Protein AF-A0A2G6L0Z9-F1 (afdb_monomer_lite)

Structure (mmCIF, N/CA/C/O backbone):
data_AF-A0A2G6L0Z9-F1
#
_entry.id   AF-A0A2G6L0Z9-F1
#
loop_
_atom_site.group_PDB
_atom_site.id
_atom_site.type_symbol
_atom_site.label_atom_id
_atom_site.label_alt_id
_atom_site.label_comp_id
_atom_site.label_asym_id
_atom_site.label_entity_id
_atom_site.label_seq_id
_atom_site.pdbx_PDB_ins_code
_atom_site.Cartn_x
_atom_site.Cartn_y
_atom_site.Cartn_z
_atom_site.occupancy
_atom_site.B_iso_or_equiv
_atom_site.auth_seq_id
_atom_site.auth_comp_id
_atom_site.auth_asym_id
_atom_site.auth_atom_id
_atom_site.pdbx_PDB_model_num
ATOM 1 N N . MET A 1 1 ? 4.594 -4.901 44.513 1.00 61.66 1 MET A N 1
ATOM 2 C CA . MET A 1 1 ? 4.469 -6.151 43.730 1.00 61.66 1 MET A CA 1
ATOM 3 C C . MET A 1 1 ? 3.061 -6.771 43.703 1.00 61.66 1 MET A C 1
ATOM 5 O O . MET A 1 1 ? 2.478 -6.771 42.630 1.00 61.66 1 MET A O 1
ATOM 9 N N . LEU A 1 2 ? 2.466 -7.296 44.792 1.00 72.62 2 LEU A N 1
ATOM 10 C CA . LEU A 1 2 ? 1.127 -7.948 44.723 1.00 72.62 2 LEU A CA 1
ATOM 11 C C . LEU A 1 2 ? -0.042 -6.971 44.458 1.00 72.62 2 LEU A C 1
ATOM 13 O O . LEU A 1 2 ? -0.885 -7.239 43.605 1.00 72.62 2 LEU A O 1
ATOM 17 N N . GLN A 1 3 ? -0.045 -5.807 45.115 1.00 79.00 3 GLN A N 1
ATOM 18 C CA . GLN A 1 3 ? -1.034 -4.738 44.889 1.00 79.00 3 GLN A CA 1
ATOM 19 C C . GLN A 1 3 ? -0.995 -4.191 43.450 1.00 79.00 3 GLN A C 1
ATOM 21 O O . GLN A 1 3 ? -2.033 -3.880 42.866 1.00 79.00 3 GLN A O 1
ATOM 26 N N . GLU A 1 4 ? 0.202 -4.093 42.866 1.00 85.44 4 GLU A N 1
ATOM 27 C CA . GLU A 1 4 ? 0.390 -3.650 41.480 1.00 85.44 4 GLU A CA 1
ATOM 28 C C . GLU A 1 4 ? -0.194 -4.661 40.498 1.00 85.44 4 GLU A C 1
ATOM 30 O O . GLU A 1 4 ? -0.950 -4.265 39.621 1.00 85.44 4 GLU A O 1
ATOM 35 N N . LYS A 1 5 ? 0.072 -5.963 40.685 1.00 86.06 5 LYS A N 1
ATOM 36 C CA . LYS A 1 5 ? -0.502 -7.024 39.840 1.00 86.06 5 LYS A CA 1
ATOM 37 C C . LYS A 1 5 ? -2.031 -7.049 39.899 1.00 86.06 5 LYS A C 1
ATOM 39 O O . LYS A 1 5 ? -2.675 -7.175 38.864 1.00 86.06 5 LYS A O 1
ATOM 44 N N . TYR A 1 6 ? -2.619 -6.888 41.085 1.00 86.94 6 TYR A N 1
ATOM 45 C CA . TYR A 1 6 ? -4.077 -6.816 41.247 1.00 86.94 6 TYR A CA 1
ATOM 46 C C . TYR A 1 6 ? -4.685 -5.584 40.561 1.00 86.94 6 TYR A C 1
ATOM 48 O O . TYR A 1 6 ? -5.727 -5.668 39.908 1.00 86.94 6 TYR A O 1
ATOM 56 N N . THR A 1 7 ? -4.026 -4.432 40.695 1.00 88.44 7 THR A N 1
ATOM 57 C CA . THR A 1 7 ? -4.470 -3.189 40.053 1.00 88.44 7 THR A CA 1
ATOM 58 C C . THR A 1 7 ? -4.338 -3.280 38.533 1.00 88.44 7 THR A C 1
ATOM 60 O O . THR A 1 7 ? -5.278 -2.909 37.835 1.00 88.44 7 THR A O 1
ATOM 63 N N . ALA A 1 8 ? -3.233 -3.841 38.032 1.00 90.00 8 ALA A N 1
ATOM 64 C CA . ALA A 1 8 ? -3.019 -4.113 36.613 1.00 90.00 8 ALA A CA 1
ATOM 65 C C . ALA A 1 8 ? -4.118 -5.022 36.051 1.00 90.00 8 ALA A C 1
ATOM 67 O O . ALA A 1 8 ? -4.810 -4.614 35.129 1.00 90.00 8 ALA A O 1
ATOM 68 N N . PHE A 1 9 ? -4.392 -6.163 36.695 1.00 90.38 9 PHE A N 1
ATOM 69 C CA . PHE A 1 9 ? -5.468 -7.071 36.285 1.00 90.38 9 PHE A CA 1
ATOM 70 C C . PHE A 1 9 ? -6.826 -6.365 36.163 1.00 90.38 9 PHE A C 1
ATOM 72 O O . PHE A 1 9 ? -7.544 -6.535 35.181 1.00 90.38 9 PHE A O 1
ATOM 79 N N . LYS A 1 10 ? -7.196 -5.541 37.150 1.00 92.00 10 LYS A N 1
ATOM 80 C CA . LYS A 1 10 ? -8.463 -4.800 37.097 1.00 92.00 10 LYS A CA 1
ATOM 81 C C . LYS A 1 10 ? -8.503 -3.788 35.956 1.00 92.00 10 LYS A C 1
ATOM 83 O O . LYS A 1 10 ? -9.560 -3.613 35.355 1.00 92.00 10 LYS A O 1
ATOM 88 N N . ASN A 1 11 ? -7.389 -3.111 35.696 1.00 93.25 11 ASN A N 1
ATOM 89 C CA . ASN A 1 11 ? -7.283 -2.169 34.589 1.00 93.25 11 ASN A CA 1
ATOM 90 C C . ASN A 1 11 ? -7.361 -2.896 33.243 1.00 93.25 11 ASN A C 1
ATOM 92 O O . ASN A 1 11 ? -8.055 -2.407 32.361 1.00 93.25 11 ASN A O 1
ATOM 96 N N . ASP A 1 12 ? -6.751 -4.077 33.118 1.00 93.75 12 ASP A N 1
ATOM 97 C CA . ASP A 1 12 ? -6.827 -4.913 31.916 1.00 93.75 12 ASP A CA 1
ATOM 98 C C . ASP A 1 12 ? -8.269 -5.363 31.643 1.00 93.75 12 ASP A C 1
ATOM 100 O O . ASP A 1 12 ? -8.743 -5.266 30.515 1.00 93.75 12 ASP A O 1
ATOM 104 N N . VAL A 1 13 ? -9.009 -5.775 32.682 1.00 93.44 13 VAL A N 1
ATOM 105 C CA . VAL A 1 13 ? -10.437 -6.123 32.563 1.00 93.44 13 VAL A CA 1
ATOM 106 C C . VAL A 1 13 ? -11.269 -4.921 32.106 1.00 93.44 13 VAL A C 1
ATOM 108 O O . VAL A 1 13 ? -12.100 -5.066 31.213 1.00 93.44 13 VAL A O 1
ATOM 111 N N . LEU A 1 14 ? -11.051 -3.734 32.685 1.00 92.81 14 LEU A N 1
ATOM 112 C CA . LEU A 1 14 ? -11.761 -2.516 32.272 1.00 92.81 14 LEU A CA 1
ATOM 113 C C . LEU A 1 14 ? -11.404 -2.101 30.842 1.00 92.81 14 LEU A C 1
ATOM 115 O O . LEU A 1 14 ? -12.289 -1.730 30.076 1.00 92.81 14 LEU A O 1
ATOM 119 N N . ALA A 1 15 ? -10.125 -2.180 30.476 1.00 92.25 15 ALA A N 1
ATOM 120 C CA . ALA A 1 15 ? -9.654 -1.867 29.135 1.00 92.25 15 ALA A CA 1
ATOM 121 C C . ALA A 1 15 ? -10.282 -2.813 28.105 1.00 92.25 15 ALA A C 1
ATOM 123 O O . ALA A 1 15 ? -10.846 -2.338 27.123 1.00 92.25 15 ALA A O 1
ATOM 124 N N . GLN A 1 16 ? -10.279 -4.123 28.371 1.00 93.94 16 GLN A N 1
ATOM 125 C CA . GLN A 1 16 ? -10.912 -5.120 27.509 1.00 93.94 16 GLN A CA 1
ATOM 126 C C . GLN A 1 16 ? -12.423 -4.891 27.388 1.00 93.94 16 GLN A C 1
ATOM 128 O O . GLN A 1 16 ? -12.967 -4.936 26.287 1.00 93.94 16 GLN A O 1
ATOM 133 N N . ALA A 1 17 ? -13.101 -4.583 28.497 1.00 93.81 17 ALA A N 1
ATOM 134 C CA . ALA A 1 17 ? -14.526 -4.273 28.496 1.00 93.81 17 ALA A CA 1
ATOM 135 C C . ALA A 1 17 ? -14.843 -3.073 27.589 1.00 93.81 17 ALA A C 1
ATOM 137 O O . ALA A 1 17 ? -15.751 -3.152 26.767 1.00 93.81 17 ALA A O 1
ATOM 138 N N . VAL A 1 18 ? -14.062 -1.991 27.672 1.00 90.81 18 VAL A N 1
ATOM 139 C CA . VAL A 1 18 ? -14.201 -0.828 26.780 1.00 90.81 18 VAL A CA 1
ATOM 140 C C . VAL A 1 18 ? -13.877 -1.196 25.329 1.00 90.81 18 VAL A C 1
ATOM 142 O O . VAL A 1 18 ? -14.616 -0.800 24.427 1.00 90.81 18 VAL A O 1
ATOM 145 N N . THR A 1 19 ? -12.818 -1.977 25.092 1.00 93.25 19 THR A N 1
ATOM 146 C CA . THR A 1 19 ? -12.443 -2.447 23.750 1.00 93.25 19 THR A CA 1
ATOM 147 C C . THR A 1 19 ? -13.563 -3.233 23.082 1.00 93.25 19 THR A C 1
ATOM 149 O O . THR A 1 19 ? -13.812 -3.034 21.894 1.00 93.25 19 THR A O 1
ATOM 152 N N . 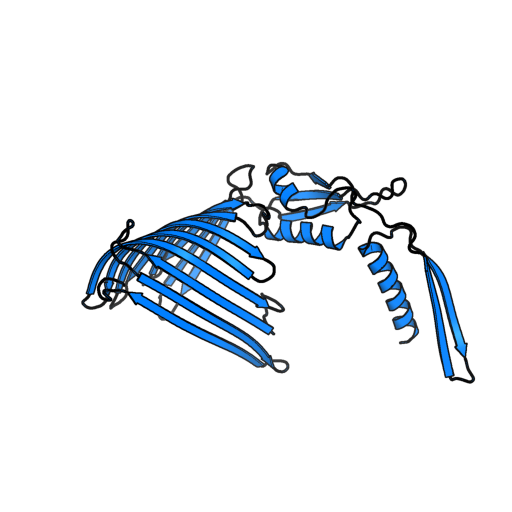ASP A 1 20 ? -14.274 -4.058 23.848 1.00 94.31 20 ASP A N 1
ATOM 153 C CA . ASP A 1 20 ? -15.376 -4.886 23.363 1.00 94.31 20 ASP A CA 1
ATOM 154 C C . ASP A 1 20 ? -16.749 -4.191 23.432 1.00 94.31 20 ASP A C 1
ATOM 156 O O . ASP A 1 20 ? -17.748 -4.784 23.034 1.00 94.31 20 ASP A O 1
ATOM 160 N N . GLY A 1 21 ? -16.839 -2.943 23.905 1.00 94.56 21 GLY A N 1
ATOM 161 C CA . GLY A 1 21 ? -18.089 -2.170 23.917 1.00 94.56 21 GLY A CA 1
ATOM 162 C C . GLY A 1 21 ? -19.006 -2.405 25.123 1.00 94.56 21 GLY A C 1
ATOM 163 O O . GLY A 1 21 ? -20.215 -2.202 25.030 1.00 94.56 21 GLY A O 1
ATOM 164 N N . TYR A 1 22 ? -18.464 -2.830 26.261 1.00 95.25 22 TYR A N 1
ATOM 165 C CA . TYR A 1 22 ? -19.163 -2.962 27.544 1.00 95.25 22 TYR A CA 1
ATOM 166 C C . TYR A 1 22 ? -19.012 -1.690 28.396 1.00 95.25 22 TYR A C 1
ATOM 168 O O . TYR A 1 22 ? -18.386 -1.695 29.455 1.00 95.25 22 TYR A O 1
ATOM 176 N N . PHE A 1 23 ? -19.581 -0.571 27.937 1.00 93.81 23 PHE A N 1
ATOM 177 C CA . PHE A 1 23 ? -19.402 0.739 28.589 1.00 93.81 23 PHE A CA 1
ATOM 178 C C . PHE A 1 23 ? -20.101 0.878 29.949 1.00 93.81 23 PHE A C 1
ATOM 180 O O . PHE A 1 23 ? -19.713 1.723 30.751 1.00 93.81 23 PHE A O 1
ATOM 187 N N . ASP A 1 24 ? -21.103 0.040 30.228 1.00 93.94 24 ASP A N 1
ATOM 188 C CA . ASP A 1 24 ? -21.834 0.050 31.504 1.00 93.94 24 ASP A CA 1
ATOM 189 C C . ASP A 1 24 ? -21.220 -0.896 32.555 1.00 93.94 24 ASP A C 1
ATOM 191 O O . ASP A 1 24 ? -21.752 -1.029 33.663 1.00 93.94 24 ASP A O 1
ATOM 195 N N . GLY A 1 25 ? -20.142 -1.603 32.200 1.00 92.69 25 GLY A N 1
ATOM 196 C CA . GLY A 1 25 ? -19.592 -2.673 33.018 1.00 92.69 25 GLY A CA 1
ATOM 197 C C . GLY A 1 25 ? -18.945 -2.170 34.311 1.00 92.69 25 GLY A C 1
ATOM 198 O O . GLY A 1 25 ? -18.254 -1.148 34.345 1.00 92.69 25 GLY A O 1
ATOM 199 N N . LYS A 1 26 ? -19.133 -2.907 35.409 1.00 95.44 26 LYS A N 1
ATOM 200 C CA . LYS A 1 26 ? -18.652 -2.523 36.742 1.00 95.44 26 LYS A CA 1
ATOM 201 C C . LYS A 1 26 ? -18.236 -3.721 37.586 1.00 95.44 26 LYS A C 1
ATOM 203 O O . LYS A 1 26 ? -18.825 -4.796 37.535 1.00 95.44 26 LYS A O 1
ATOM 208 N N . PHE A 1 27 ? -17.255 -3.509 38.461 1.00 95.12 27 PHE A N 1
ATOM 209 C CA . PHE A 1 27 ? -16.913 -4.502 39.477 1.00 95.12 27 PHE A CA 1
ATOM 210 C C . PHE A 1 27 ? -17.978 -4.542 40.576 1.00 95.12 27 PHE A C 1
ATOM 212 O O . PHE A 1 27 ? -18.106 -3.588 41.346 1.00 95.12 27 PHE A O 1
ATOM 219 N N . THR A 1 28 ? -18.687 -5.662 40.685 1.00 95.81 28 THR A N 1
ATOM 220 C CA . THR A 1 28 ? -19.665 -5.932 41.750 1.00 95.81 28 THR A CA 1
ATOM 221 C C . THR A 1 28 ? -19.014 -6.558 42.982 1.00 95.81 28 THR A C 1
ATOM 223 O O . THR A 1 28 ? -19.507 -6.376 44.093 1.00 95.81 28 THR A O 1
ATOM 226 N N . ARG A 1 29 ? -17.856 -7.216 42.821 1.00 93.38 29 ARG A N 1
ATOM 227 C CA . ARG A 1 29 ? -17.048 -7.755 43.926 1.00 93.38 29 ARG A CA 1
ATOM 228 C C . ARG A 1 29 ? -15.568 -7.422 43.744 1.00 93.38 29 ARG A C 1
ATOM 230 O O . ARG A 1 29 ? -15.035 -7.566 42.647 1.00 93.38 29 ARG A O 1
ATOM 237 N N . LYS A 1 30 ? -14.915 -6.968 44.821 1.00 92.56 30 LYS A N 1
ATOM 238 C CA . LYS A 1 30 ? -13.480 -6.624 44.891 1.00 92.56 30 LYS A CA 1
ATOM 239 C C . LYS A 1 30 ? -12.933 -6.998 46.271 1.00 92.56 30 LYS A C 1
ATOM 241 O O . LYS A 1 30 ? -12.870 -6.139 47.147 1.00 92.56 30 LYS A O 1
ATOM 246 N N . GLN A 1 31 ? -12.611 -8.267 46.491 1.00 90.38 31 GLN A N 1
ATOM 247 C CA . GLN A 1 31 ? -12.167 -8.766 47.796 1.00 90.38 31 GLN A CA 1
ATOM 248 C C . GLN A 1 31 ? -10.829 -9.496 47.689 1.00 90.38 31 GLN A C 1
ATOM 250 O O . GLN A 1 31 ? -10.572 -10.190 46.709 1.00 90.38 31 GLN A O 1
ATOM 255 N N . ILE A 1 32 ? -9.996 -9.333 48.715 1.00 89.19 32 ILE A N 1
ATOM 256 C CA . ILE A 1 32 ? -8.769 -10.102 48.925 1.00 89.19 32 ILE A CA 1
ATOM 257 C C . ILE A 1 32 ? -8.931 -10.775 50.284 1.00 89.19 32 ILE A C 1
ATOM 259 O O . ILE A 1 32 ? -9.120 -10.089 51.288 1.00 89.19 32 ILE A O 1
ATOM 263 N N . VAL A 1 33 ? -8.914 -12.101 50.299 1.00 89.75 33 VAL A N 1
ATOM 264 C CA . VAL A 1 33 ? -9.012 -12.920 51.507 1.00 89.75 33 VAL A CA 1
ATOM 265 C C . VAL A 1 33 ? -7.615 -13.426 51.823 1.00 89.75 33 VAL A C 1
ATOM 267 O O . VAL A 1 33 ? -6.966 -14.001 50.959 1.00 89.75 33 VAL A O 1
ATOM 270 N N . LEU A 1 34 ? -7.128 -13.163 53.032 1.00 89.94 34 LEU A N 1
ATOM 271 C CA . LEU A 1 34 ? -5.798 -13.581 53.470 1.00 89.94 34 LEU A CA 1
ATOM 272 C C . LEU A 1 34 ? -5.930 -14.806 54.374 1.00 89.94 34 LEU A C 1
ATOM 274 O O . LEU A 1 34 ? -6.696 -14.767 55.337 1.00 89.94 34 LEU A O 1
ATOM 278 N N . SER A 1 35 ? -5.151 -15.845 54.089 1.00 90.25 35 SER A N 1
ATOM 279 C CA . SER A 1 35 ? -5.062 -17.063 54.897 1.00 90.25 35 SER A CA 1
ATOM 280 C C . SER A 1 35 ? -3.673 -17.118 55.529 1.00 90.25 35 SER A C 1
ATOM 282 O O . SER A 1 35 ? -2.675 -17.370 54.848 1.00 90.25 35 SER A O 1
ATOM 284 N N . ASP A 1 36 ? -3.589 -16.801 56.824 1.00 86.19 36 ASP A N 1
ATOM 285 C CA . ASP A 1 36 ? -2.311 -16.685 57.542 1.00 86.19 36 ASP A CA 1
ATOM 286 C C . ASP A 1 36 ? -1.665 -18.049 57.842 1.00 86.19 36 ASP A C 1
ATOM 288 O O . ASP A 1 36 ? -0.440 -18.180 57.843 1.00 86.19 36 ASP A O 1
ATOM 292 N N . ASP A 1 37 ? -2.494 -19.073 58.024 1.00 89.81 37 ASP A N 1
ATOM 293 C CA . ASP A 1 37 ? -2.120 -20.478 58.190 1.00 89.81 37 ASP A CA 1
ATOM 294 C C . ASP A 1 37 ? -1.497 -21.067 56.916 1.00 89.81 37 ASP A C 1
ATOM 296 O O . ASP A 1 37 ? -0.461 -21.729 56.968 1.00 89.81 37 ASP A O 1
ATOM 300 N N . LEU A 1 38 ? -2.086 -20.761 55.761 1.00 87.88 38 LEU A N 1
ATOM 301 C CA . LEU A 1 38 ? -1.630 -21.215 54.447 1.00 87.88 38 LEU A CA 1
ATOM 302 C C . LEU A 1 38 ? -0.607 -20.269 53.802 1.00 87.88 38 LEU A C 1
ATOM 304 O O . LEU A 1 38 ? -0.146 -20.542 52.693 1.00 87.88 38 LEU A O 1
ATOM 308 N N . LYS A 1 39 ? -0.286 -19.142 54.456 1.00 89.00 39 LYS A N 1
ATOM 309 C CA . LYS A 1 39 ? 0.548 -18.051 53.918 1.00 89.00 39 LYS A CA 1
ATOM 310 C C . LYS A 1 39 ? 0.160 -17.679 52.480 1.00 89.00 39 LYS A C 1
ATOM 312 O O . LYS A 1 39 ? 1.018 -17.490 51.617 1.00 89.00 39 LYS A O 1
ATOM 317 N N . SER A 1 40 ? -1.145 -17.580 52.226 1.00 88.25 40 SER A N 1
ATOM 318 C CA . SER A 1 40 ? -1.721 -17.363 50.896 1.00 88.25 40 SER A CA 1
ATOM 319 C C . SER A 1 40 ? -2.782 -16.259 50.895 1.00 88.25 40 SER A C 1
ATOM 321 O O . SER A 1 40 ? -3.212 -15.774 51.943 1.00 88.25 40 SER A O 1
ATOM 323 N N . ALA A 1 41 ? -3.160 -15.812 49.696 1.00 87.69 41 ALA A N 1
ATOM 324 C CA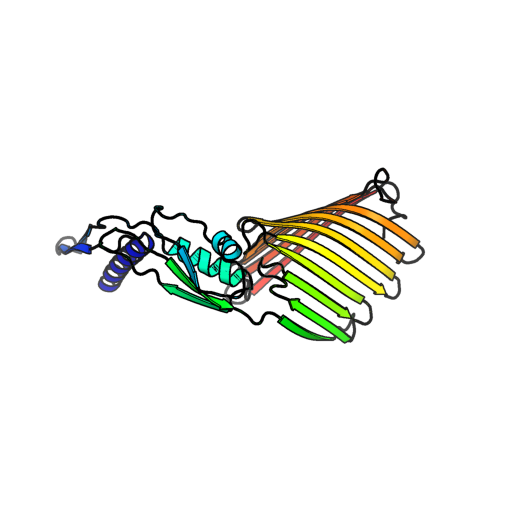 . ALA A 1 41 ? -4.191 -14.806 49.491 1.00 87.69 41 ALA A CA 1
ATOM 325 C C . ALA A 1 41 ? -5.084 -15.192 48.306 1.00 87.69 41 ALA A C 1
ATOM 327 O O . ALA A 1 41 ? -4.583 -15.370 47.195 1.00 87.69 41 ALA A O 1
ATOM 328 N N . ASP A 1 42 ? -6.394 -15.244 48.533 1.00 88.94 42 ASP A N 1
ATOM 329 C CA . ASP A 1 42 ? -7.406 -15.493 47.512 1.00 88.94 42 ASP A CA 1
ATOM 330 C C . ASP A 1 42 ? -8.018 -14.176 47.035 1.00 88.94 42 ASP A C 1
ATOM 332 O O . ASP A 1 42 ? -8.512 -13.359 47.817 1.00 88.94 42 ASP A O 1
ATOM 336 N N . ILE A 1 43 ? -8.006 -13.959 45.722 1.00 89.12 43 ILE A N 1
ATOM 337 C CA . ILE A 1 43 ? -8.554 -12.755 45.098 1.00 89.12 43 ILE A CA 1
ATOM 338 C C . ILE A 1 43 ? -9.927 -13.088 44.514 1.00 89.12 43 ILE A C 1
ATOM 340 O O . ILE A 1 43 ? -10.048 -13.861 43.568 1.00 89.12 43 ILE A O 1
ATOM 344 N N . LEU A 1 44 ? -10.968 -12.468 45.065 1.00 90.62 44 LEU A N 1
ATOM 345 C CA . LEU A 1 44 ? -12.361 -12.682 44.683 1.00 90.62 44 LEU A CA 1
ATOM 346 C C . LEU A 1 44 ? -12.896 -11.419 44.010 1.00 90.62 44 LEU A C 1
ATOM 348 O O . LEU A 1 44 ? -13.305 -10.451 44.661 1.00 90.62 44 LEU A O 1
ATOM 352 N N . VAL A 1 45 ? -12.880 -11.433 42.680 1.00 92.12 45 VAL A N 1
ATOM 353 C CA . VAL A 1 45 ? -13.326 -10.323 41.837 1.00 92.12 45 VAL A CA 1
ATOM 354 C C . VAL A 1 45 ? -14.468 -10.787 40.949 1.00 92.12 45 VAL A C 1
ATOM 356 O O . VAL A 1 45 ? -14.403 -11.851 40.343 1.00 92.12 45 VAL A O 1
ATOM 359 N N . THR A 1 46 ? -15.509 -9.968 40.854 1.00 94.69 46 THR A N 1
ATOM 360 C CA . THR A 1 46 ? -16.630 -10.192 39.938 1.00 94.69 46 THR A CA 1
ATOM 361 C C . THR A 1 46 ? -16.852 -8.909 39.160 1.00 94.69 46 THR A C 1
ATOM 363 O O . THR A 1 46 ? -17.026 -7.842 39.757 1.00 94.69 46 THR A O 1
ATOM 366 N N . TYR A 1 47 ? -16.798 -9.015 37.837 1.00 95.75 47 TYR A N 1
ATOM 367 C CA . TYR A 1 47 ? -17.071 -7.928 36.909 1.00 95.75 47 TYR A CA 1
ATOM 368 C C . TYR A 1 47 ? -18.378 -8.234 36.183 1.00 95.75 47 TYR A C 1
ATOM 370 O O . TYR A 1 47 ? -18.489 -9.258 35.516 1.00 95.75 47 TYR A O 1
ATOM 378 N N . ASP A 1 48 ? -19.374 -7.377 36.373 1.00 96.19 48 ASP A N 1
ATOM 379 C CA . ASP A 1 48 ? -20.623 -7.410 35.623 1.00 96.19 48 ASP A CA 1
ATOM 380 C C . ASP A 1 48 ? -20.423 -6.559 34.372 1.00 96.19 48 ASP A C 1
ATOM 382 O O . ASP A 1 48 ? -20.202 -5.354 34.476 1.00 96.19 48 ASP A O 1
ATOM 386 N N . THR A 1 49 ? -20.439 -7.192 33.204 1.00 93.69 49 THR A N 1
ATOM 387 C CA . THR A 1 49 ? -20.185 -6.538 31.917 1.00 93.69 49 THR A CA 1
ATOM 388 C C . THR A 1 49 ? -21.370 -5.699 31.438 1.00 93.69 49 THR A C 1
ATOM 390 O O . THR A 1 49 ? -21.197 -4.838 30.578 1.00 93.69 49 THR A O 1
ATOM 393 N N . GLY A 1 50 ? -22.576 -5.924 31.969 1.00 92.44 50 GLY A N 1
ATOM 394 C CA . GLY A 1 50 ? -23.792 -5.343 31.412 1.00 92.44 50 GLY A CA 1
ATOM 395 C C . GLY A 1 50 ? -24.049 -5.784 29.964 1.00 92.44 50 GLY A C 1
ATOM 396 O O . GLY A 1 50 ? -23.673 -6.880 29.538 1.00 92.44 50 GLY A O 1
ATOM 397 N N . LYS A 1 51 ? -24.727 -4.929 29.188 1.00 93.31 51 LYS A N 1
ATOM 398 C CA . LYS A 1 51 ? -25.005 -5.189 27.768 1.00 93.31 51 LYS A CA 1
ATOM 399 C C . LYS A 1 51 ? -23.878 -4.661 26.891 1.00 93.31 51 LYS A C 1
ATOM 401 O O . LYS A 1 51 ? -23.358 -3.572 27.119 1.00 93.31 51 LYS A O 1
ATOM 406 N N . ARG A 1 52 ? -23.555 -5.427 25.852 1.00 95.25 52 ARG A N 1
ATOM 407 C CA . ARG A 1 52 ? -22.627 -5.005 24.807 1.00 95.25 52 ARG A CA 1
ATOM 408 C C . ARG A 1 52 ? -23.304 -3.979 23.899 1.00 95.25 52 ARG A C 1
ATOM 410 O O . ARG A 1 52 ? -24.456 -4.182 23.520 1.00 95.25 52 ARG A O 1
ATOM 417 N N . TYR A 1 53 ? -22.596 -2.907 23.570 1.00 97.62 53 TYR A N 1
ATOM 418 C CA . TYR A 1 53 ? -23.067 -1.895 22.631 1.00 97.62 53 TYR A CA 1
ATOM 419 C C . TYR A 1 53 ? -22.794 -2.332 21.187 1.00 97.62 53 TYR A C 1
ATOM 421 O O . TYR A 1 53 ? -21.904 -3.146 20.922 1.00 97.62 53 TYR A O 1
ATOM 429 N N . VAL A 1 54 ? -23.559 -1.770 20.257 1.00 97.69 54 VAL A N 1
ATOM 430 C CA . VAL A 1 54 ? -23.409 -1.975 18.810 1.00 97.69 54 VAL A CA 1
ATOM 431 C C . VAL A 1 54 ? -22.929 -0.700 18.120 1.00 97.69 54 VAL A C 1
ATOM 433 O O . VAL A 1 54 ? -23.016 0.389 18.690 1.00 97.69 54 VAL A O 1
ATOM 436 N N . PHE A 1 55 ? -22.401 -0.827 16.907 1.00 98.06 55 PHE A N 1
ATOM 437 C CA . PHE A 1 55 ? -22.061 0.304 16.054 1.00 98.06 55 PHE A CA 1
ATOM 438 C C . PHE A 1 55 ? -23.306 1.047 15.579 1.00 98.06 55 PHE A C 1
ATOM 440 O O . PHE A 1 55 ? -24.320 0.447 15.222 1.00 98.06 55 PHE A O 1
ATOM 447 N N . GLY A 1 56 ? -23.186 2.368 15.537 1.00 96.50 56 GLY A N 1
ATOM 448 C CA . GLY A 1 56 ? -24.184 3.264 14.980 1.00 96.50 56 GLY A CA 1
ATOM 449 C C . GLY A 1 56 ? -23.837 3.648 13.559 1.00 96.50 56 GLY A C 1
ATOM 450 O O . GLY A 1 56 ? -23.071 2.973 12.877 1.00 96.50 56 GLY A O 1
ATOM 451 N N . GLN A 1 57 ? -24.398 4.765 13.107 1.00 95.62 57 GLN A N 1
ATOM 452 C CA . GLN A 1 57 ? -24.029 5.311 11.811 1.00 95.62 57 GLN A CA 1
ATOM 453 C C . GLN A 1 57 ? -22.587 5.833 11.839 1.00 95.62 57 GLN A C 1
ATOM 455 O O . GLN A 1 57 ? -22.198 6.556 12.762 1.00 95.62 57 GLN A O 1
ATOM 460 N N . THR A 1 58 ? -21.826 5.489 10.799 1.00 97.12 58 THR A N 1
ATOM 461 C CA . THR A 1 58 ? -20.485 6.026 10.557 1.00 97.12 58 THR A CA 1
ATOM 462 C C . THR A 1 58 ? -20.552 7.193 9.581 1.00 97.12 58 THR A C 1
ATOM 464 O O . THR A 1 58 ? -21.042 7.045 8.458 1.00 97.12 58 THR A O 1
ATOM 467 N N . THR A 1 59 ? -20.028 8.346 9.992 1.00 97.19 59 THR A N 1
ATOM 468 C CA . THR A 1 59 ? -20.087 9.587 9.207 1.00 97.19 59 THR A CA 1
ATOM 469 C C . THR A 1 59 ? -18.700 10.195 9.049 1.00 97.19 59 THR A C 1
ATOM 471 O O . THR A 1 59 ? -17.924 10.249 10.003 1.00 97.19 59 THR A O 1
ATOM 474 N N . PHE A 1 60 ? -18.411 10.717 7.858 1.00 97.94 60 PHE A N 1
ATOM 475 C CA . PHE A 1 60 ? -17.166 11.414 7.548 1.00 97.94 60 PHE A CA 1
ATOM 476 C C . PHE A 1 60 ? -17.431 12.911 7.371 1.00 97.94 60 PHE A C 1
ATOM 478 O O . PHE A 1 60 ? -18.287 13.309 6.589 1.00 97.94 60 PHE A O 1
ATOM 485 N N . LYS A 1 61 ? -16.707 13.758 8.106 1.00 98.12 61 LYS A N 1
ATOM 486 C CA . LYS A 1 61 ? -16.751 15.220 7.969 1.00 98.12 61 LYS A CA 1
ATOM 487 C C . LYS A 1 61 ? -15.521 15.685 7.198 1.00 98.12 61 LYS A C 1
ATOM 489 O O . LYS A 1 61 ? -14.426 15.743 7.761 1.00 98.12 61 LYS A O 1
ATOM 494 N N . GLN A 1 62 ? -15.716 15.972 5.913 1.00 97.00 62 GLN A N 1
ATOM 495 C CA . GLN A 1 62 ? -14.690 16.394 4.955 1.00 97.00 62 GLN A CA 1
ATOM 496 C C . GLN A 1 62 ? -15.344 16.934 3.670 1.00 97.00 62 GLN A C 1
ATOM 498 O O . GLN A 1 62 ? -16.530 16.707 3.452 1.00 97.00 62 GLN A O 1
ATOM 503 N N . ASP A 1 63 ? -14.586 17.622 2.813 1.00 96.50 63 ASP A N 1
ATOM 504 C CA . ASP A 1 63 ? -15.087 18.206 1.558 1.00 96.50 63 ASP A CA 1
ATOM 505 C C . ASP A 1 63 ? -14.237 17.897 0.304 1.00 96.50 63 ASP A C 1
ATOM 507 O O . ASP A 1 63 ? -14.595 18.305 -0.808 1.00 96.50 63 ASP A O 1
ATOM 511 N N . PHE A 1 64 ? -13.127 17.167 0.443 1.00 96.88 64 PHE A N 1
ATOM 512 C CA . PHE A 1 64 ? -12.102 17.020 -0.594 1.00 96.88 64 PHE A CA 1
ATOM 513 C C . PHE A 1 64 ? -12.257 15.776 -1.488 1.00 96.88 64 PHE A C 1
ATOM 515 O O . PHE A 1 64 ? -11.784 15.813 -2.627 1.00 96.88 64 PHE A O 1
ATOM 522 N N . LEU A 1 65 ? -12.927 14.715 -1.026 1.00 97.56 65 LEU A N 1
ATOM 523 C CA . LEU A 1 65 ? -13.313 13.539 -1.826 1.00 97.56 65 LEU A CA 1
ATOM 524 C C . LEU A 1 65 ? -14.808 13.238 -1.657 1.00 97.56 65 LEU A C 1
ATOM 526 O O . LEU A 1 65 ? -15.500 13.885 -0.875 1.00 97.56 65 LEU A O 1
ATOM 530 N N . ASP A 1 66 ? -15.323 12.290 -2.425 1.00 96.94 66 ASP A N 1
ATOM 531 C CA . ASP A 1 66 ? -16.680 11.775 -2.268 1.00 96.94 66 ASP A CA 1
ATOM 532 C C . ASP A 1 66 ? -16.748 10.806 -1.072 1.00 96.94 66 ASP A C 1
ATOM 534 O O . ASP A 1 66 ? -15.787 10.094 -0.766 1.00 96.94 66 ASP A O 1
ATOM 538 N N . ASP A 1 67 ? -17.877 10.801 -0.359 1.00 94.62 67 ASP A N 1
ATOM 539 C CA . ASP A 1 67 ? -18.028 10.017 0.875 1.00 94.62 67 ASP A CA 1
ATOM 540 C C . ASP A 1 67 ? -17.953 8.505 0.625 1.00 94.62 67 ASP A C 1
ATOM 542 O O . ASP A 1 67 ? -17.501 7.762 1.494 1.00 94.62 67 ASP A O 1
ATOM 546 N N . ASP A 1 68 ? -18.319 8.042 -0.573 1.00 94.81 68 ASP A N 1
ATOM 547 C CA . ASP A 1 68 ? -18.211 6.639 -0.991 1.00 94.81 68 ASP A CA 1
ATOM 548 C C . ASP A 1 68 ? -16.758 6.131 -0.974 1.00 94.81 68 ASP A C 1
ATOM 550 O O . ASP A 1 68 ? -16.503 4.960 -0.682 1.00 94.81 68 ASP A O 1
ATOM 554 N N . VAL A 1 69 ? -15.779 7.010 -1.220 1.00 96.25 69 VAL A N 1
ATOM 555 C CA . VAL A 1 69 ? -14.357 6.683 -1.076 1.00 96.25 69 VAL A CA 1
ATOM 556 C C . VAL A 1 69 ? -14.043 6.333 0.376 1.00 96.25 69 VAL A C 1
ATOM 558 O O . VAL A 1 69 ? -13.348 5.348 0.614 1.00 96.25 69 VAL A O 1
ATOM 561 N N . PHE A 1 70 ? -14.568 7.095 1.339 1.00 96.31 70 PHE A N 1
ATOM 562 C CA . PHE A 1 70 ? -14.315 6.879 2.766 1.00 96.31 70 PHE A CA 1
ATOM 563 C C . PHE A 1 70 ? -15.125 5.729 3.358 1.00 96.31 70 PHE A C 1
ATOM 565 O O . PHE A 1 70 ? -14.605 4.992 4.195 1.00 96.31 70 PHE A O 1
ATOM 572 N N . GLN A 1 71 ? -16.355 5.517 2.891 1.00 95.44 71 GLN A N 1
ATOM 573 C CA . GLN A 1 71 ? -17.186 4.403 3.354 1.00 95.44 71 GLN A CA 1
ATOM 574 C C . GLN A 1 71 ? -16.546 3.041 3.052 1.00 95.44 71 GLN A C 1
ATOM 576 O O . GLN A 1 71 ? -16.640 2.133 3.870 1.00 95.44 71 GLN A O 1
ATOM 581 N N . ARG A 1 72 ? -15.780 2.912 1.959 1.00 95.50 72 ARG A N 1
ATOM 582 C CA . ARG A 1 72 ? -15.008 1.693 1.646 1.00 95.50 72 ARG A CA 1
ATOM 583 C C . ARG A 1 72 ? -13.888 1.358 2.645 1.00 95.50 72 ARG A C 1
ATOM 585 O O . ARG A 1 72 ? -13.356 0.253 2.612 1.00 95.50 72 ARG A O 1
ATOM 592 N N . PHE A 1 73 ? -13.503 2.279 3.533 1.00 95.81 73 PHE A N 1
ATOM 593 C CA . PHE A 1 73 ? -12.564 1.979 4.623 1.00 95.81 73 PHE A CA 1
ATOM 594 C C . PHE A 1 73 ? -13.250 1.327 5.828 1.00 95.81 73 PHE A C 1
ATOM 596 O O . PHE A 1 73 ? -12.565 0.776 6.688 1.00 95.81 73 PHE A O 1
ATOM 603 N N . VAL A 1 74 ? -14.579 1.413 5.924 1.00 95.81 74 VAL A N 1
ATOM 604 C CA . VAL A 1 74 ? -15.349 0.899 7.055 1.00 95.81 74 VAL A CA 1
ATOM 605 C C . VAL A 1 74 ? -15.618 -0.588 6.834 1.00 95.81 74 VAL A C 1
ATOM 607 O O . VAL A 1 74 ? -16.379 -0.971 5.956 1.00 95.81 74 VAL A O 1
ATOM 610 N N . ALA A 1 75 ? -14.976 -1.433 7.640 1.00 92.56 75 ALA A N 1
ATOM 611 C CA . ALA A 1 75 ? -15.120 -2.892 7.591 1.00 92.56 75 ALA A CA 1
ATOM 612 C C . ALA A 1 75 ? -16.084 -3.430 8.669 1.00 92.56 75 ALA A C 1
ATOM 614 O O . ALA A 1 75 ? -15.855 -4.507 9.217 1.00 92.56 75 ALA A O 1
ATOM 615 N N . TYR A 1 76 ? -17.093 -2.636 9.026 1.00 95.50 76 TYR A N 1
ATOM 616 C CA . TYR A 1 76 ? -18.158 -2.984 9.965 1.00 95.50 76 TYR A CA 1
ATOM 617 C C . TYR A 1 76 ? -19.457 -2.287 9.560 1.00 95.50 76 TYR A C 1
ATOM 619 O O . TYR A 1 76 ? -19.430 -1.241 8.909 1.00 95.50 76 TYR A O 1
ATOM 627 N N . GLU A 1 77 ? -20.588 -2.839 9.980 1.00 95.44 77 GLU A N 1
ATOM 628 C CA . GLU A 1 77 ? -21.917 -2.313 9.657 1.00 95.44 77 GLU A CA 1
ATOM 629 C C . GLU A 1 77 ? -22.650 -1.781 10.903 1.00 95.44 77 GLU A C 1
ATOM 631 O O . GLU A 1 77 ? -22.432 -2.266 12.020 1.00 95.44 77 GLU A O 1
ATOM 636 N N . PRO A 1 78 ? -23.548 -0.785 10.756 1.00 96.06 78 PRO A N 1
ATOM 637 C CA . PRO A 1 78 ? -24.433 -0.378 11.843 1.00 96.06 78 PRO A CA 1
ATOM 638 C C . PRO A 1 78 ? -25.240 -1.569 12.384 1.00 96.06 78 PRO A C 1
ATOM 640 O O . PRO A 1 78 ? -25.842 -2.323 11.624 1.00 96.06 78 PRO A O 1
ATOM 643 N N . GLY A 1 79 ? -25.283 -1.721 13.707 1.00 96.31 79 GLY A N 1
ATOM 644 C CA . GLY A 1 79 ? -25.916 -2.850 14.392 1.00 96.31 79 GLY A CA 1
ATOM 645 C C . GLY A 1 79 ? -24.975 -4.019 14.704 1.00 96.31 79 GLY A C 1
ATOM 646 O O . GLY A 1 79 ? -25.314 -4.845 15.554 1.00 96.31 79 GLY A O 1
ATOM 647 N N . GLU A 1 80 ? -23.782 -4.078 14.107 1.00 97.06 80 GLU A N 1
ATOM 648 C CA . GLU A 1 80 ? -22.748 -5.030 14.523 1.00 97.06 80 GLU A CA 1
ATOM 649 C C . GLU A 1 80 ? -22.188 -4.684 15.905 1.00 97.06 80 GLU A C 1
ATOM 651 O O . GLU A 1 80 ? -22.240 -3.542 16.357 1.00 97.06 80 GLU A O 1
ATOM 656 N N . VAL A 1 81 ? -21.620 -5.670 16.601 1.00 96.56 81 VAL A N 1
ATOM 657 C CA . VAL A 1 81 ? -21.038 -5.450 17.932 1.00 96.56 81 VAL A CA 1
ATOM 658 C C . VAL A 1 81 ? -19.897 -4.434 17.882 1.00 96.56 81 VAL A C 1
ATOM 660 O O . VAL A 1 81 ? -18.988 -4.542 17.059 1.00 96.56 81 VAL A O 1
ATOM 663 N N . TYR A 1 82 ? -19.915 -3.466 18.799 1.00 96.88 82 TYR A N 1
ATOM 664 C CA . TYR A 1 82 ? -18.874 -2.450 18.855 1.00 96.88 82 TYR A CA 1
ATOM 665 C C . TYR A 1 82 ? -17.508 -3.075 19.177 1.00 96.88 82 TYR A C 1
ATOM 667 O O . TYR A 1 82 ? -17.379 -3.959 20.034 1.00 96.88 82 TYR A O 1
ATOM 675 N N . SER A 1 83 ? -16.472 -2.564 18.510 1.00 95.88 83 SER A N 1
ATOM 676 C CA . SER A 1 83 ? -15.079 -2.812 18.863 1.00 95.88 83 SER A CA 1
ATOM 677 C C . SER A 1 83 ? -14.218 -1.582 18.596 1.00 95.88 83 SER A C 1
ATOM 679 O O . SER A 1 83 ? -14.129 -1.105 17.461 1.00 95.88 83 SER A O 1
ATOM 681 N N . SER A 1 84 ? -13.494 -1.103 19.610 1.00 95.06 84 SER A N 1
ATOM 682 C CA . SER A 1 84 ? -12.537 -0.006 19.406 1.00 95.06 84 SER A CA 1
ATOM 683 C C . SER A 1 84 ? -11.393 -0.411 18.468 1.00 95.06 84 SER A C 1
ATOM 685 O O . SER A 1 84 ? -10.798 0.442 17.813 1.00 95.06 84 SER A O 1
ATOM 687 N N . THR A 1 85 ? -11.095 -1.712 18.359 1.00 94.94 85 THR A N 1
ATOM 688 C CA . THR A 1 85 ? -10.118 -2.248 17.403 1.00 94.94 85 THR A CA 1
ATOM 689 C C . THR A 1 85 ? -10.569 -2.029 15.961 1.00 94.94 85 THR A C 1
ATOM 691 O O . THR A 1 85 ? -9.752 -1.645 15.127 1.00 94.94 85 THR A O 1
ATOM 694 N N . SER A 1 86 ? -11.858 -2.208 15.659 1.00 96.25 8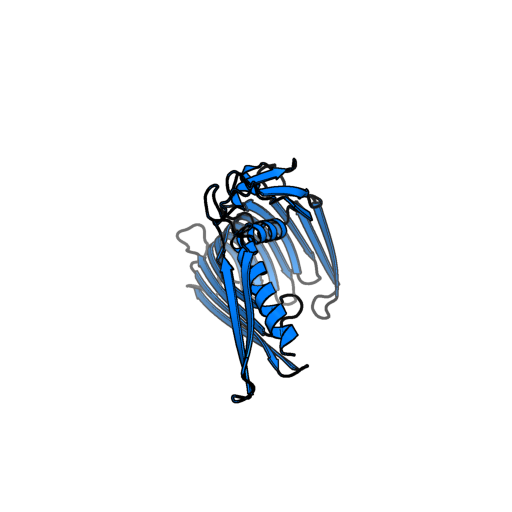6 SER A N 1
ATOM 695 C CA . SER A 1 86 ? -12.394 -1.940 14.320 1.00 96.25 86 SER A CA 1
ATOM 696 C C . SER A 1 86 ? -12.302 -0.455 13.966 1.00 96.25 86 SER A C 1
ATOM 698 O O . SER A 1 86 ? -11.850 -0.119 12.874 1.00 96.25 86 SER A O 1
ATOM 700 N N . VAL A 1 87 ? -12.615 0.445 14.906 1.00 96.75 87 VAL A N 1
ATOM 701 C CA . VAL A 1 87 ? -12.439 1.900 14.722 1.00 96.75 87 VAL A CA 1
ATOM 702 C C . VAL A 1 87 ? -10.966 2.255 14.475 1.00 96.75 87 VAL A C 1
ATOM 704 O O . VAL A 1 87 ? -10.652 3.007 13.551 1.00 96.75 87 VAL A O 1
ATOM 707 N N . ALA A 1 88 ? -10.047 1.666 15.246 1.00 95.69 88 ALA A N 1
ATOM 708 C CA . ALA A 1 88 ? -8.609 1.864 15.075 1.00 95.69 88 ALA A CA 1
ATOM 709 C C . ALA A 1 88 ? -8.089 1.336 13.723 1.00 95.69 88 ALA A C 1
ATOM 711 O O . ALA A 1 88 ? -7.194 1.943 13.132 1.00 95.69 88 ALA A O 1
ATOM 712 N N . ASN A 1 89 ? -8.655 0.242 13.202 1.00 95.25 89 ASN A N 1
ATOM 713 C CA . ASN A 1 89 ? -8.323 -0.265 11.868 1.00 95.25 89 ASN A CA 1
ATOM 714 C C . ASN A 1 89 ? -8.738 0.729 10.776 1.00 95.25 89 ASN A C 1
ATOM 716 O O . ASN A 1 89 ? -7.906 1.054 9.933 1.00 95.25 89 ASN A O 1
ATOM 720 N N . VAL A 1 90 ? -9.954 1.291 10.844 1.00 96.62 90 VAL A N 1
ATOM 721 C CA . VAL A 1 90 ? -10.395 2.352 9.914 1.00 96.62 90 VAL A CA 1
ATOM 722 C C . VAL A 1 90 ? -9.443 3.546 9.976 1.00 96.62 90 VAL A C 1
ATOM 724 O O . VAL A 1 90 ? -8.972 4.021 8.946 1.00 96.62 90 VAL A O 1
ATOM 727 N N . GLN A 1 91 ? -9.089 4.001 11.182 1.00 96.25 91 GLN A N 1
ATOM 728 C CA . GLN A 1 91 ? -8.140 5.100 11.365 1.00 96.25 91 GLN A CA 1
ATOM 729 C C . GLN A 1 91 ? -6.778 4.801 10.718 1.00 96.25 91 GLN A C 1
ATOM 731 O O . GLN A 1 91 ? -6.222 5.643 10.008 1.00 96.25 91 GLN A O 1
ATOM 736 N N . ARG A 1 92 ? -6.230 3.603 10.947 1.00 94.31 92 ARG A N 1
ATOM 737 C CA . ARG A 1 92 ? -4.956 3.164 10.365 1.00 94.31 92 ARG A CA 1
ATOM 738 C C . ARG A 1 92 ? -5.019 3.133 8.840 1.00 94.31 92 ARG A C 1
ATOM 740 O O . ARG A 1 92 ? -4.102 3.614 8.178 1.00 94.31 92 ARG A O 1
ATOM 747 N N . ASP A 1 93 ? -6.092 2.588 8.287 1.00 95.38 93 ASP A N 1
ATOM 748 C CA . ASP A 1 93 ? -6.259 2.416 6.849 1.00 95.38 93 ASP A CA 1
ATOM 749 C C . ASP A 1 93 ? -6.446 3.783 6.157 1.00 95.38 93 ASP A C 1
ATOM 751 O O . ASP A 1 93 ? -5.821 4.048 5.126 1.00 95.38 93 ASP A O 1
ATOM 755 N N . LEU A 1 94 ? -7.158 4.723 6.792 1.00 96.12 94 LEU A N 1
ATOM 756 C CA . LEU A 1 94 ? -7.232 6.126 6.365 1.00 96.12 94 LEU A CA 1
ATOM 757 C C . LEU A 1 94 ? -5.862 6.820 6.377 1.00 96.12 94 LEU A C 1
ATOM 759 O O . LEU A 1 94 ? -5.544 7.550 5.435 1.00 96.12 94 LEU A O 1
ATOM 763 N N . TYR A 1 95 ? -5.019 6.589 7.389 1.00 92.31 95 TYR A N 1
ATOM 764 C CA . TYR A 1 95 ? -3.649 7.119 7.395 1.00 92.31 95 TYR A CA 1
ATOM 765 C C . TYR A 1 95 ? -2.791 6.525 6.266 1.00 92.31 95 TYR A C 1
ATOM 767 O O . TYR A 1 95 ? -2.032 7.256 5.614 1.00 92.31 95 TYR A O 1
ATOM 775 N N . ASN A 1 96 ? -2.943 5.225 6.004 1.00 90.62 96 ASN A N 1
ATOM 776 C CA . ASN A 1 96 ? -2.201 4.497 4.973 1.00 90.62 96 ASN A CA 1
ATOM 777 C C . ASN A 1 96 ? -2.646 4.844 3.542 1.00 90.62 96 ASN A C 1
ATOM 779 O O . ASN A 1 96 ? -1.828 4.772 2.630 1.00 90.62 96 ASN A O 1
ATOM 783 N N . SER A 1 97 ? -3.880 5.324 3.351 1.00 92.00 97 SER A N 1
ATOM 784 C CA . SER A 1 97 ? -4.412 5.773 2.047 1.00 92.00 97 SER A CA 1
ATOM 785 C C . SER A 1 97 ? -3.635 6.918 1.386 1.00 92.00 97 SER A C 1
ATOM 787 O O . SER A 1 97 ? -3.797 7.197 0.200 1.00 92.00 97 SER A O 1
ATOM 789 N N . ASN A 1 98 ? -2.819 7.629 2.173 1.00 89.81 98 ASN A N 1
ATOM 790 C CA . ASN A 1 98 ? -2.132 8.864 1.806 1.00 89.81 98 ASN A CA 1
ATOM 791 C C . ASN A 1 98 ? -3.051 10.081 1.554 1.00 89.81 98 ASN A C 1
ATOM 793 O O . ASN A 1 98 ? -2.519 11.157 1.284 1.00 89.81 98 ASN A O 1
ATOM 797 N N . TYR A 1 99 ? -4.374 9.981 1.723 1.00 95.44 99 TYR A N 1
ATOM 798 C CA . TYR A 1 99 ? -5.287 11.129 1.621 1.00 95.44 99 TYR A CA 1
ATOM 799 C C . TYR A 1 99 ? -5.262 12.022 2.863 1.00 95.44 99 TYR A C 1
ATOM 801 O O . TYR A 1 99 ? -5.231 13.250 2.755 1.00 95.44 99 TYR A O 1
ATOM 809 N N . VAL A 1 100 ? -5.255 11.413 4.051 1.00 96.50 100 VAL A N 1
ATOM 810 C CA . VAL A 1 100 ? -5.561 12.100 5.312 1.00 96.50 100 VAL A CA 1
ATOM 811 C C . VAL A 1 100 ? -4.293 12.421 6.103 1.00 96.50 100 VAL A C 1
ATOM 813 O O . VAL A 1 100 ? -3.371 11.610 6.210 1.00 96.50 100 VAL A O 1
ATOM 816 N N . LYS A 1 101 ? -4.220 13.643 6.634 1.00 95.62 101 LYS A N 1
ATOM 817 C CA . LYS A 1 101 ? -3.137 14.120 7.504 1.00 95.62 101 LYS A CA 1
ATOM 818 C C . LYS A 1 101 ? -3.461 13.911 8.978 1.00 95.62 101 LYS A C 1
ATOM 820 O O . LYS A 1 101 ? -2.569 13.553 9.738 1.00 95.62 101 LYS A O 1
ATOM 825 N N . MET A 1 102 ? -4.696 14.206 9.370 1.00 95.50 102 MET A N 1
ATOM 826 C CA . MET A 1 102 ? -5.162 14.161 10.754 1.00 95.50 102 MET A CA 1
ATOM 827 C C . MET A 1 102 ? -6.591 13.633 10.779 1.00 95.50 102 MET A C 1
ATOM 829 O O . MET A 1 102 ? -7.384 13.959 9.893 1.00 95.50 102 MET A O 1
ATOM 833 N N . ILE A 1 103 ? -6.879 12.819 11.789 1.00 97.00 103 ILE A N 1
ATOM 834 C CA . ILE A 1 103 ? -8.176 12.192 12.018 1.00 97.00 103 ILE A CA 1
ATOM 835 C C . ILE A 1 103 ? -8.566 12.498 13.458 1.00 97.00 103 ILE A C 1
ATOM 837 O O . ILE A 1 103 ? -7.835 12.116 14.373 1.00 97.00 103 ILE A O 1
ATOM 841 N N . ASP A 1 104 ? -9.699 13.164 13.633 1.00 97.25 104 ASP A N 1
ATOM 842 C CA . ASP A 1 104 ? -10.372 13.300 14.922 1.00 97.25 104 ASP A CA 1
ATOM 843 C C . ASP A 1 104 ? -11.584 12.360 14.944 1.00 97.25 104 ASP A C 1
ATOM 845 O O . ASP A 1 104 ? -12.325 12.288 13.959 1.00 97.25 104 ASP A O 1
ATOM 849 N N . ILE A 1 105 ? -11.726 11.582 16.017 1.00 97.38 105 ILE A N 1
ATOM 850 C CA . ILE A 1 105 ? -12.716 10.503 16.125 1.00 97.38 105 ILE A CA 1
ATOM 851 C C . ILE A 1 105 ? -13.599 10.783 17.331 1.00 97.38 105 ILE A C 1
ATOM 853 O O . ILE A 1 105 ? -13.120 10.783 18.463 1.00 97.38 105 ILE A O 1
ATOM 857 N N . ASP A 1 106 ? -14.894 10.940 17.084 1.00 96.81 106 ASP A N 1
ATOM 858 C CA . ASP A 1 106 ? -15.916 10.929 18.125 1.00 96.81 106 ASP A CA 1
ATOM 859 C C . ASP A 1 106 ? -16.661 9.594 18.073 1.00 96.81 106 ASP A C 1
ATOM 861 O O . ASP A 1 106 ? -17.291 9.254 17.070 1.00 96.81 106 ASP A O 1
ATOM 865 N N . SER A 1 107 ? -16.547 8.827 19.154 1.00 93.94 107 SER A N 1
ATOM 866 C CA . SER A 1 107 ? -17.230 7.548 19.355 1.00 93.94 107 SER A CA 1
ATOM 867 C C . SER A 1 107 ? -17.975 7.537 20.693 1.00 93.94 107 SER A C 1
ATOM 869 O O . SER A 1 107 ? -17.926 6.553 21.436 1.00 93.94 107 SER A O 1
ATOM 871 N N . THR A 1 108 ? -18.590 8.664 21.058 1.00 94.19 108 THR A N 1
ATOM 872 C CA . THR A 1 108 ? -19.327 8.806 22.317 1.00 94.19 108 THR A CA 1
ATOM 873 C C . THR A 1 108 ? -20.554 7.877 22.336 1.00 94.19 108 THR A C 1
ATOM 875 O O . THR A 1 108 ? -21.426 8.005 21.474 1.00 94.19 108 THR A O 1
ATOM 878 N N . PRO A 1 109 ? -20.676 6.946 23.307 1.00 92.62 109 PRO A N 1
ATOM 879 C CA . PRO A 1 109 ? -21.803 6.016 23.354 1.00 92.62 109 PRO A CA 1
ATOM 880 C C . PRO A 1 109 ? -23.138 6.706 23.662 1.00 92.62 109 PRO A C 1
ATOM 882 O O . PRO A 1 109 ? -23.252 7.481 24.614 1.00 92.62 109 PRO A O 1
ATOM 885 N N . VAL A 1 110 ? -24.185 6.342 22.924 1.00 93.00 110 VAL A N 1
ATOM 886 C CA . VAL A 1 110 ? -25.577 6.697 23.223 1.00 93.00 110 VAL A CA 1
ATOM 887 C C . VAL A 1 110 ? -26.152 5.627 24.148 1.00 93.00 110 VAL A C 1
ATOM 889 O O . VAL A 1 110 ? -26.548 4.537 23.731 1.00 93.00 110 VAL A O 1
ATOM 892 N N . THR A 1 111 ? -26.166 5.930 25.446 1.00 87.69 111 THR A N 1
ATOM 893 C CA . THR A 1 111 ? -26.465 4.955 26.508 1.00 87.69 111 THR A CA 1
ATOM 894 C C . THR A 1 111 ? -27.902 4.440 26.503 1.00 87.69 111 THR A C 1
ATOM 896 O O . THR A 1 111 ? -28.122 3.303 26.930 1.00 87.69 111 THR A O 1
ATOM 899 N N . ALA A 1 112 ? -28.858 5.242 26.022 1.00 88.50 112 ALA A N 1
ATOM 900 C CA . ALA A 1 112 ? -30.270 4.870 25.914 1.00 88.50 112 ALA A CA 1
ATOM 901 C C . ALA A 1 112 ? -30.479 3.711 24.926 1.00 88.50 112 ALA A C 1
ATOM 903 O O . ALA A 1 112 ? -31.138 2.730 25.266 1.00 88.50 112 ALA A O 1
ATOM 904 N N . ASP A 1 113 ? -29.827 3.786 23.763 1.00 89.25 113 ASP A N 1
ATOM 905 C CA . ASP A 1 113 ? -30.015 2.843 22.653 1.00 89.25 113 ASP A CA 1
ATOM 906 C C . ASP A 1 113 ? -28.929 1.760 22.585 1.00 89.25 113 ASP A C 1
ATOM 908 O O . ASP A 1 113 ? -28.973 0.887 21.722 1.00 89.25 113 ASP A O 1
ATOM 912 N N . LYS A 1 114 ? -27.942 1.802 23.494 1.00 93.44 114 LYS A N 1
ATOM 913 C CA . LYS A 1 114 ? -26.764 0.912 23.495 1.00 93.44 114 LYS A CA 1
ATOM 914 C C . LYS A 1 114 ? -26.033 0.916 22.153 1.00 93.44 114 LYS A C 1
ATOM 916 O O . LYS A 1 114 ? -25.580 -0.116 21.662 1.00 93.44 114 LYS A O 1
ATOM 921 N N . ASN A 1 115 ? -25.908 2.109 21.586 1.00 96.00 115 ASN A N 1
ATOM 922 C CA . ASN A 1 115 ? -25.386 2.336 20.252 1.00 96.00 115 ASN A CA 1
ATOM 923 C C . ASN A 1 115 ? -24.200 3.313 20.290 1.00 96.00 115 ASN A C 1
ATOM 925 O O . ASN A 1 115 ? -24.202 4.247 21.090 1.00 96.00 115 ASN A O 1
ATOM 929 N N . VAL A 1 116 ? -23.196 3.117 19.440 1.00 97.06 116 VAL A N 1
ATOM 930 C CA . VAL A 1 116 ? -22.021 3.987 19.316 1.00 97.06 116 VAL A CA 1
ATOM 931 C C . VAL A 1 116 ? -21.931 4.547 17.894 1.00 97.06 116 VAL A C 1
ATOM 933 O O . VAL A 1 116 ? -21.367 3.883 17.020 1.00 97.06 116 VAL A O 1
ATOM 936 N N . PRO A 1 117 ? -22.473 5.749 17.621 1.00 97.06 117 PRO A N 1
ATOM 937 C CA . PRO A 1 117 ? -22.189 6.439 16.367 1.00 97.06 117 PRO A CA 1
ATOM 938 C C . PRO A 1 117 ? -20.695 6.769 16.289 1.00 97.06 117 PRO A C 1
ATOM 940 O O . PRO A 1 117 ? -20.075 7.086 17.304 1.00 97.06 117 PRO A O 1
ATOM 943 N N . VAL A 1 118 ? -20.118 6.697 15.089 1.00 97.81 118 VAL A N 1
ATOM 944 C CA . VAL A 1 118 ? -18.692 6.978 14.880 1.00 97.81 118 VAL A CA 1
ATOM 945 C C . VAL A 1 118 ? -18.550 8.103 13.867 1.00 97.81 118 VAL A C 1
ATOM 947 O O . VAL A 1 118 ? -18.907 7.963 12.698 1.00 97.81 118 VAL A O 1
ATOM 950 N N . VAL A 1 119 ? -18.027 9.241 14.309 1.00 98.12 119 VAL A N 1
ATOM 951 C CA . VAL A 1 119 ? -17.816 10.411 13.456 1.00 98.12 119 VAL A CA 1
ATOM 952 C C . VAL A 1 119 ? -16.325 10.623 13.258 1.00 98.12 119 VAL A C 1
ATOM 954 O O . VAL A 1 119 ? -15.592 10.887 14.208 1.00 98.12 119 VAL A O 1
ATOM 957 N N . PHE A 1 120 ? -15.886 10.549 12.005 1.00 98.12 120 PHE A N 1
ATOM 958 C CA . PHE A 1 120 ? -14.517 10.841 11.602 1.00 98.12 120 PHE A CA 1
ATOM 959 C C . PHE A 1 120 ? -14.441 12.245 11.005 1.00 98.12 120 PHE A C 1
ATOM 961 O O . PHE A 1 120 ? -14.982 12.499 9.928 1.00 98.12 120 PHE A O 1
ATOM 968 N N . THR A 1 121 ? -13.730 13.158 11.659 1.00 98.38 121 THR A N 1
ATOM 969 C CA . THR A 1 121 ? -13.406 14.472 11.090 1.00 98.38 121 THR A CA 1
ATOM 970 C C . THR A 1 121 ? -12.027 14.408 10.447 1.00 98.38 121 THR A C 1
ATOM 972 O O . THR A 1 121 ? -11.022 14.179 11.124 1.00 98.38 121 THR A O 1
ATOM 975 N N . LEU A 1 122 ? -11.973 14.573 9.122 1.00 98.12 122 LEU A N 1
ATOM 976 C CA . LEU A 1 122 ? -10.759 14.336 8.341 1.00 98.12 122 LEU A CA 1
ATOM 977 C C . LEU A 1 122 ? -10.137 15.651 7.881 1.00 98.12 122 LEU A C 1
ATOM 979 O O . LEU A 1 122 ? -10.776 16.466 7.222 1.00 98.12 122 LEU A O 1
ATOM 983 N N . THR A 1 123 ? -8.846 15.823 8.154 1.00 98.00 123 THR A N 1
ATOM 984 C CA . THR A 1 123 ? -8.048 16.907 7.567 1.00 98.00 123 THR A CA 1
ATOM 985 C C . THR A 1 123 ? -7.158 16.341 6.460 1.00 98.00 123 THR A C 1
ATOM 987 O O . THR A 1 123 ? -6.340 15.457 6.746 1.00 98.00 123 THR A O 1
ATOM 990 N N . PRO A 1 124 ? -7.238 16.837 5.214 1.00 97.69 124 PRO A N 1
ATOM 991 C CA . PRO A 1 124 ? -6.465 16.285 4.108 1.00 97.69 124 PRO A CA 1
ATOM 992 C C . PRO A 1 124 ? -4.959 16.577 4.218 1.00 97.69 124 PRO A C 1
ATOM 994 O O . PRO A 1 124 ? -4.518 17.579 4.792 1.00 97.69 124 PRO A O 1
ATOM 997 N N . LYS A 1 125 ? -4.132 15.713 3.615 1.00 97.00 125 LYS A N 1
ATOM 998 C CA . LYS A 1 125 ? -2.736 16.052 3.286 1.00 97.00 125 LYS A CA 1
ATOM 999 C C . LYS A 1 125 ? -2.707 17.130 2.202 1.00 97.00 125 LYS A C 1
ATOM 1001 O O . LYS A 1 125 ? -3.689 17.370 1.517 1.00 97.00 125 LYS A O 1
ATOM 1006 N N . LYS A 1 126 ? -1.557 17.772 1.977 1.00 97.44 126 LYS A N 1
ATOM 1007 C CA . LYS A 1 126 ? -1.397 18.612 0.776 1.00 97.44 126 LYS A CA 1
ATOM 1008 C C . LYS A 1 126 ? -1.598 17.743 -0.466 1.00 97.44 126 LYS A C 1
ATOM 1010 O O . LYS A 1 126 ? -0.920 16.727 -0.585 1.00 97.44 126 LYS A O 1
ATOM 1015 N N . ASN A 1 127 ? -2.478 18.147 -1.384 1.00 97.44 127 ASN A N 1
ATOM 1016 C CA . ASN A 1 127 ? -2.828 17.321 -2.547 1.00 97.44 127 ASN A CA 1
ATOM 1017 C C . ASN A 1 127 ? -1.592 16.952 -3.390 1.00 97.44 127 ASN A C 1
ATOM 1019 O O . ASN A 1 127 ? -1.414 15.809 -3.792 1.00 97.44 127 ASN A O 1
ATOM 1023 N N . LYS A 1 128 ? -0.670 17.900 -3.566 1.00 98.19 128 LYS A N 1
ATOM 1024 C CA . LYS A 1 128 ? 0.564 17.708 -4.333 1.00 98.19 128 LYS A CA 1
ATOM 1025 C C . LYS A 1 128 ? 1.771 17.592 -3.401 1.00 98.19 128 LYS A C 1
ATOM 1027 O O . LYS A 1 128 ? 1.940 18.424 -2.507 1.00 98.19 128 LYS A O 1
ATOM 1032 N N . LYS A 1 129 ? 2.605 16.564 -3.585 1.00 97.88 129 LYS A N 1
ATOM 1033 C CA . LYS A 1 129 ? 3.937 16.436 -2.962 1.00 97.88 129 LYS A CA 1
ATOM 1034 C C . LYS A 1 129 ? 4.992 16.344 -4.053 1.00 97.88 129 LYS A C 1
ATOM 1036 O O . LYS A 1 129 ? 4.822 15.616 -5.019 1.00 97.88 129 LYS A O 1
ATOM 1041 N N . HIS A 1 130 ? 6.080 17.064 -3.835 1.00 98.25 130 HIS A N 1
ATOM 1042 C CA . HIS A 1 130 ? 7.277 17.021 -4.657 1.00 98.25 130 HIS A CA 1
ATOM 1043 C C . HIS A 1 130 ? 8.419 16.517 -3.778 1.00 98.25 130 HIS A C 1
ATOM 1045 O O . HIS A 1 130 ? 8.559 16.971 -2.638 1.00 98.25 130 HIS A O 1
ATOM 1051 N N . MET A 1 131 ? 9.213 15.583 -4.284 1.00 98.31 131 MET A N 1
ATOM 1052 C CA . MET A 1 131 ? 10.432 15.115 -3.637 1.00 98.31 131 MET A CA 1
ATOM 1053 C C . MET A 1 131 ? 11.578 15.223 -4.630 1.00 98.31 131 MET A C 1
ATOM 1055 O O . MET A 1 131 ? 11.480 14.728 -5.748 1.00 98.31 131 MET A O 1
ATOM 1059 N N . PHE A 1 132 ? 12.662 15.853 -4.199 1.00 98.38 132 PHE A N 1
ATOM 1060 C CA . PHE A 1 132 ? 13.900 15.957 -4.956 1.00 98.38 132 PHE A CA 1
ATOM 1061 C C . PHE A 1 132 ? 15.000 15.280 -4.145 1.00 98.38 132 PHE A C 1
ATOM 1063 O O . PHE A 1 132 ? 15.100 15.508 -2.938 1.00 98.38 132 PHE A O 1
ATOM 1070 N N . ALA A 1 133 ? 15.813 14.452 -4.789 1.00 98.06 133 ALA A N 1
ATOM 1071 C CA . ALA A 1 133 ? 16.979 13.836 -4.173 1.00 98.06 133 ALA A CA 1
ATOM 1072 C C . ALA A 1 133 ? 18.172 13.920 -5.123 1.00 98.06 133 ALA A C 1
ATOM 1074 O O . ALA A 1 133 ? 18.023 13.724 -6.326 1.00 98.06 133 ALA A O 1
ATOM 1075 N N . ILE A 1 134 ? 19.351 14.199 -4.575 1.00 98.00 134 ILE A N 1
ATOM 1076 C CA . ILE A 1 134 ? 20.623 14.200 -5.299 1.00 98.00 134 ILE A CA 1
ATOM 1077 C C . ILE A 1 134 ? 21.567 13.270 -4.543 1.00 98.00 134 ILE A C 1
ATOM 1079 O O . ILE A 1 134 ? 21.546 13.222 -3.312 1.00 98.00 134 ILE A O 1
ATOM 1083 N N . GLY A 1 135 ? 22.374 12.506 -5.266 1.00 96.88 135 GLY A N 1
ATOM 1084 C CA . GLY A 1 135 ? 23.375 11.629 -4.679 1.00 96.88 135 GLY A CA 1
ATOM 1085 C C . GLY A 1 135 ? 24.562 11.411 -5.604 1.00 96.88 135 GLY A C 1
ATOM 1086 O O . GLY A 1 135 ? 24.576 11.877 -6.740 1.00 96.88 135 GLY A O 1
ATOM 1087 N N . TYR A 1 136 ? 25.544 10.674 -5.102 1.00 96.69 136 TYR A N 1
ATOM 1088 C CA . TYR A 1 136 ? 26.728 10.272 -5.848 1.00 96.69 136 TYR A CA 1
ATOM 1089 C C . TYR A 1 136 ? 27.050 8.809 -5.535 1.00 96.69 136 TYR A C 1
ATOM 1091 O O . TYR A 1 136 ? 26.967 8.401 -4.374 1.00 96.69 136 TYR A O 1
ATOM 1099 N N . GLY A 1 137 ? 27.382 8.036 -6.565 1.00 93.38 137 GLY A N 1
ATOM 1100 C CA . GLY A 1 137 ? 27.924 6.681 -6.469 1.00 93.38 137 GLY A CA 1
ATOM 1101 C C . GLY A 1 137 ? 29.257 6.611 -7.205 1.00 93.38 137 GLY A C 1
ATOM 1102 O O . GLY A 1 137 ? 29.457 7.326 -8.183 1.00 93.38 137 GLY A O 1
ATOM 1103 N N . THR A 1 138 ? 30.186 5.781 -6.734 1.00 94.19 138 THR A N 1
ATOM 1104 C CA . THR A 1 138 ? 31.478 5.577 -7.417 1.00 94.19 138 THR A CA 1
ATOM 1105 C C . THR A 1 138 ? 31.319 4.913 -8.783 1.00 94.19 138 THR A C 1
ATOM 1107 O O . THR A 1 138 ? 32.161 5.095 -9.648 1.00 94.19 138 THR A O 1
ATOM 1110 N N . ASP A 1 139 ? 30.242 4.154 -8.949 1.00 89.25 139 ASP A N 1
ATOM 1111 C CA . ASP A 1 139 ? 29.829 3.398 -10.130 1.00 89.25 139 ASP A CA 1
ATOM 1112 C C . ASP A 1 139 ? 28.825 4.165 -11.006 1.00 89.25 139 ASP A C 1
ATOM 1114 O O . ASP A 1 139 ? 28.896 4.104 -12.226 1.00 89.25 139 ASP A O 1
ATOM 1118 N N . THR A 1 140 ? 27.906 4.923 -10.400 1.00 88.75 140 THR A N 1
ATOM 1119 C CA . THR A 1 140 ? 26.842 5.636 -11.138 1.00 88.75 140 THR A CA 1
ATOM 1120 C C . THR A 1 140 ? 27.130 7.117 -11.394 1.00 88.75 140 THR A C 1
ATOM 1122 O O . THR A 1 140 ? 26.361 7.798 -12.079 1.00 88.75 140 THR A O 1
ATOM 1125 N N . GLY A 1 141 ? 28.164 7.663 -10.751 1.00 94.12 141 GLY A N 1
ATOM 1126 C CA . GLY A 1 141 ? 28.429 9.096 -10.702 1.00 94.12 141 GLY A CA 1
ATOM 1127 C C . GLY A 1 141 ? 27.316 9.884 -10.004 1.00 94.12 141 GLY A C 1
ATOM 1128 O O . GLY A 1 141 ? 26.640 9.388 -9.094 1.00 94.12 141 GLY A O 1
ATOM 1129 N N . VAL A 1 142 ? 27.132 11.141 -10.422 1.00 97.31 142 VAL A N 1
ATOM 1130 C CA . VAL A 1 142 ? 26.062 12.017 -9.915 1.00 97.31 142 VAL A CA 1
ATOM 1131 C C . VAL A 1 142 ? 24.706 11.492 -10.370 1.00 97.31 142 VAL A C 1
ATOM 1133 O O . VAL A 1 142 ? 24.509 11.197 -11.546 1.00 97.31 142 VAL A O 1
ATOM 1136 N N . ARG A 1 143 ? 23.754 11.441 -9.439 1.00 97.44 143 ARG A N 1
ATOM 1137 C CA . ARG A 1 143 ? 22.371 11.050 -9.704 1.00 97.44 143 ARG A CA 1
ATOM 1138 C C . ARG A 1 143 ? 21.379 12.037 -9.114 1.00 97.44 143 ARG A C 1
ATOM 1140 O O . ARG A 1 143 ? 21.591 12.554 -8.016 1.00 97.44 143 ARG A O 1
ATOM 1147 N N . ALA A 1 144 ? 20.276 12.245 -9.816 1.00 98.31 144 ALA A N 1
ATOM 1148 C CA . ALA A 1 144 ? 19.155 13.057 -9.380 1.00 98.31 144 ALA A CA 1
ATOM 1149 C C . ALA A 1 144 ? 17.849 12.272 -9.524 1.00 98.31 144 ALA A C 1
ATOM 1151 O O . ALA A 1 144 ? 17.668 11.497 -10.462 1.00 98.31 144 ALA A O 1
ATOM 1152 N N . LYS A 1 145 ? 16.931 12.484 -8.585 1.00 98.38 145 LYS A N 1
ATOM 1153 C CA . LYS A 1 145 ? 15.596 11.895 -8.582 1.00 98.38 145 LYS A CA 1
ATOM 1154 C C . LYS A 1 145 ? 14.557 12.967 -8.297 1.00 98.38 145 LYS A C 1
ATOM 1156 O O . LYS A 1 145 ? 14.728 13.765 -7.374 1.00 98.38 145 LYS A O 1
ATOM 1161 N N . TYR A 1 146 ? 13.471 12.933 -9.051 1.00 98.69 146 TYR A N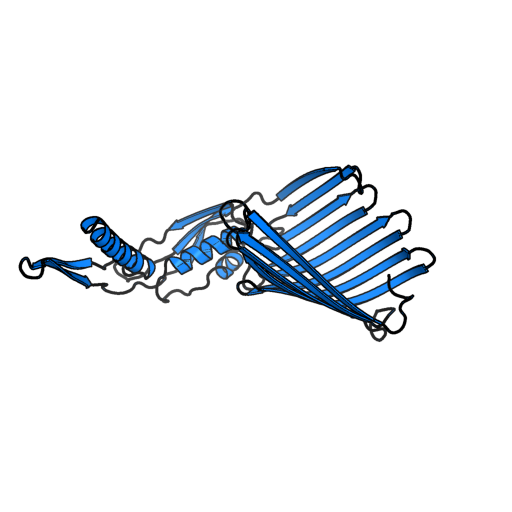 1
ATOM 1162 C CA . TYR A 1 146 ? 12.264 13.710 -8.829 1.00 98.69 146 TYR A CA 1
ATOM 1163 C C . TYR A 1 146 ? 11.068 12.766 -8.700 1.00 98.69 146 TYR A C 1
ATOM 1165 O O . TYR A 1 146 ? 10.875 11.891 -9.539 1.00 98.69 146 TYR A O 1
ATOM 1173 N N . GLU A 1 147 ? 10.264 12.945 -7.656 1.00 98.56 147 GLU A N 1
ATOM 1174 C CA . GLU A 1 147 ? 8.959 12.298 -7.519 1.00 98.56 147 GLU A CA 1
ATOM 1175 C C . GLU A 1 147 ? 7.873 13.354 -7.328 1.00 98.56 147 GLU A C 1
ATOM 1177 O O . GLU A 1 147 ? 8.013 14.286 -6.526 1.00 98.56 147 GLU A O 1
ATOM 1182 N N . PHE A 1 148 ? 6.769 13.169 -8.038 1.00 98.62 148 PHE A N 1
ATOM 1183 C CA . PHE A 1 148 ? 5.562 13.964 -7.939 1.00 98.62 148 PHE A CA 1
ATOM 1184 C C . PHE A 1 148 ? 4.380 13.069 -7.575 1.00 98.62 148 PHE A C 1
ATOM 1186 O O . PHE A 1 148 ? 3.966 12.230 -8.369 1.00 98.62 148 PHE A O 1
ATOM 1193 N N . ASP A 1 149 ? 3.812 13.296 -6.391 1.00 98.06 149 ASP A N 1
ATOM 1194 C CA . ASP A 1 149 ? 2.590 12.638 -5.932 1.00 98.06 149 ASP A CA 1
ATOM 1195 C C . ASP A 1 149 ? 1.420 13.625 -6.038 1.00 98.06 149 ASP A C 1
ATOM 1197 O O . ASP A 1 149 ? 1.318 14.563 -5.235 1.00 98.06 149 ASP A O 1
ATOM 1201 N N . TRP A 1 150 ? 0.507 13.402 -6.981 1.00 98.19 150 TRP A N 1
ATOM 1202 C CA . TRP A 1 150 ? -0.812 14.028 -6.994 1.00 98.19 150 TRP A CA 1
ATOM 1203 C C . TRP A 1 150 ? -1.799 13.080 -6.306 1.00 98.19 150 TRP A C 1
ATOM 1205 O O . TRP A 1 150 ? -2.342 12.153 -6.908 1.00 98.19 150 TRP A O 1
ATOM 1215 N N . ARG A 1 151 ? -1.991 13.304 -5.001 1.00 97.12 151 ARG A N 1
ATOM 1216 C CA . ARG A 1 151 ? -2.690 12.385 -4.092 1.00 97.12 151 ARG A CA 1
ATOM 1217 C C . ARG A 1 151 ? -4.137 12.136 -4.471 1.00 97.12 151 ARG A C 1
ATOM 1219 O O . ARG A 1 151 ? -4.607 11.040 -4.217 1.00 97.12 151 ARG A O 1
ATOM 1226 N N . TRP A 1 152 ? -4.832 13.118 -5.036 1.00 97.25 152 TRP A N 1
ATOM 1227 C CA . TRP A 1 152 ? -6.113 12.891 -5.691 1.00 97.25 152 TRP A CA 1
ATOM 1228 C C . TRP A 1 152 ? -6.332 13.863 -6.856 1.00 97.25 152 TRP A C 1
ATOM 1230 O O . TRP A 1 152 ? -6.281 15.089 -6.698 1.00 97.25 152 TRP A O 1
ATOM 1240 N N . VAL A 1 153 ? -6.595 13.311 -8.039 1.00 97.69 153 VAL A N 1
ATOM 1241 C CA . VAL A 1 153 ? -6.845 14.068 -9.278 1.00 97.69 153 VAL A CA 1
ATOM 1242 C C . VAL A 1 153 ? -8.324 14.404 -9.475 1.00 97.69 153 VAL A C 1
ATOM 1244 O O . VAL A 1 153 ? -8.657 15.305 -10.237 1.00 97.69 153 VAL A O 1
ATOM 1247 N N . ASN A 1 154 ? -9.216 13.678 -8.797 1.00 97.75 154 ASN A N 1
ATOM 1248 C CA . ASN A 1 154 ? -10.665 13.853 -8.836 1.00 97.75 154 ASN A CA 1
ATOM 1249 C C . ASN A 1 154 ? -11.283 13.499 -7.470 1.00 97.75 154 ASN A C 1
ATOM 1251 O O . ASN A 1 154 ? -10.592 13.000 -6.581 1.00 97.75 154 ASN A O 1
ATOM 1255 N N . ARG A 1 155 ? -12.590 13.745 -7.309 1.00 97.31 155 ARG A N 1
ATOM 1256 C CA . ARG A 1 155 ? -13.309 13.463 -6.054 1.00 97.31 155 ARG A CA 1
ATOM 1257 C C . ARG A 1 155 ? -13.478 11.967 -5.748 1.00 97.31 155 ARG A C 1
ATOM 1259 O O . ARG A 1 155 ? -13.637 11.612 -4.589 1.00 97.31 155 ARG A O 1
ATOM 1266 N N . ARG A 1 156 ? -13.305 11.087 -6.741 1.00 97.38 156 ARG A N 1
ATOM 1267 C CA . ARG A 1 156 ? -13.324 9.618 -6.579 1.00 97.38 156 ARG A CA 1
ATOM 1268 C C . ARG A 1 156 ? -12.023 9.043 -6.001 1.00 97.38 156 ARG A C 1
ATOM 1270 O O . ARG A 1 156 ? -11.883 7.828 -5.879 1.00 97.38 156 ARG A O 1
ATOM 1277 N N . GLY A 1 157 ? -11.046 9.893 -5.683 1.00 97.06 157 GLY A N 1
ATOM 1278 C CA . GLY A 1 157 ? -9.791 9.485 -5.050 1.00 97.06 157 GLY A CA 1
ATOM 1279 C C . GLY A 1 157 ? -8.757 8.904 -6.013 1.00 97.06 157 GLY A C 1
ATOM 1280 O O . GLY A 1 157 ? -7.790 8.302 -5.570 1.00 97.06 157 GLY A O 1
ATOM 1281 N N . HIS A 1 158 ? -8.908 9.062 -7.329 1.00 98.31 158 HIS A N 1
ATOM 1282 C CA . HIS A 1 158 ? -7.879 8.578 -8.256 1.00 98.31 158 HIS A CA 1
ATOM 1283 C C . HIS A 1 158 ? -6.558 9.322 -8.028 1.00 98.31 158 HIS A C 1
ATOM 1285 O O . HIS A 1 158 ? -6.577 10.527 -7.792 1.00 98.31 158 HIS A O 1
ATOM 1291 N N . GLN A 1 159 ? -5.421 8.644 -8.143 1.00 98.12 159 GLN A N 1
ATOM 1292 C CA . GLN A 1 159 ? -4.097 9.200 -7.843 1.00 98.12 159 GLN A CA 1
ATOM 1293 C C . GLN A 1 159 ? -3.225 9.224 -9.100 1.00 98.12 159 GLN A C 1
ATOM 1295 O O . GLN A 1 159 ? -3.388 8.383 -9.982 1.00 98.12 159 GLN A O 1
ATOM 1300 N N . LEU A 1 160 ? -2.278 10.158 -9.172 1.00 98.56 160 LEU A N 1
ATOM 1301 C CA . LEU A 1 160 ? -1.256 10.187 -10.218 1.00 98.56 160 LEU A CA 1
ATOM 1302 C C . LEU A 1 160 ? 0.120 10.326 -9.570 1.00 98.56 160 LEU A C 1
ATOM 1304 O O . LEU A 1 160 ? 0.355 11.252 -8.793 1.00 98.56 160 LEU A O 1
ATOM 1308 N N . ILE A 1 161 ? 1.023 9.417 -9.909 1.00 98.50 161 ILE A N 1
ATOM 1309 C CA . ILE A 1 161 ? 2.417 9.425 -9.479 1.00 98.50 161 ILE A CA 1
ATOM 1310 C C . ILE A 1 161 ? 3.268 9.604 -10.726 1.00 98.50 161 ILE A C 1
ATOM 1312 O O . ILE A 1 161 ? 3.043 8.924 -11.721 1.00 98.50 161 ILE A O 1
ATOM 1316 N N . ALA A 1 162 ? 4.228 10.518 -10.682 1.00 98.69 162 ALA A N 1
ATOM 1317 C CA . ALA A 1 162 ? 5.232 10.654 -11.725 1.00 98.69 162 ALA A CA 1
ATOM 1318 C C . ALA A 1 162 ? 6.629 10.632 -11.110 1.00 98.69 162 ALA A C 1
ATOM 1320 O O . ALA A 1 162 ? 6.872 11.258 -10.076 1.00 98.69 162 ALA A O 1
ATOM 1321 N N . ASN A 1 163 ? 7.552 9.931 -11.753 1.00 98.38 163 ASN A N 1
ATOM 1322 C CA . ASN A 1 163 ? 8.940 9.831 -11.330 1.00 98.38 163 ASN A CA 1
ATOM 1323 C C . ASN A 1 163 ? 9.874 10.149 -12.492 1.00 98.38 163 ASN A C 1
ATOM 1325 O O . ASN A 1 163 ? 9.607 9.791 -13.633 1.00 98.38 163 ASN A O 1
ATOM 1329 N N . ALA A 1 164 ? 10.989 10.794 -12.179 1.00 98.69 164 ALA A N 1
ATOM 1330 C CA . ALA A 1 164 ? 12.113 10.950 -13.083 1.00 98.69 164 ALA A CA 1
ATOM 1331 C C . ALA A 1 164 ? 13.404 10.659 -12.319 1.00 98.69 164 ALA A C 1
ATOM 1333 O O . ALA A 1 164 ? 13.577 11.092 -11.176 1.00 98.69 164 ALA A O 1
ATOM 1334 N N . PHE A 1 165 ? 14.308 9.927 -12.945 1.00 98.56 165 PHE A N 1
ATOM 1335 C CA . PHE A 1 165 ? 15.622 9.599 -12.425 1.00 98.56 165 PHE A CA 1
ATOM 1336 C C . PHE A 1 165 ? 16.650 9.801 -13.530 1.00 98.56 165 PHE A C 1
ATOM 1338 O O . PHE A 1 165 ? 16.404 9.479 -14.688 1.00 98.56 165 PHE A O 1
ATOM 1345 N N . ALA A 1 166 ? 17.800 10.356 -13.171 1.00 98.19 166 ALA A N 1
ATOM 1346 C CA . ALA A 1 166 ? 18.906 10.520 -14.094 1.00 98.19 166 ALA A CA 1
ATOM 1347 C C . ALA A 1 166 ? 20.225 10.304 -13.361 1.00 98.19 166 ALA A C 1
ATOM 1349 O O . ALA A 1 166 ? 20.456 10.869 -12.290 1.00 98.19 166 ALA A O 1
ATOM 1350 N N . SER A 1 167 ? 21.091 9.510 -13.970 1.00 97.56 167 SER A N 1
ATOM 1351 C CA . SER A 1 167 ? 22.487 9.296 -13.616 1.00 97.56 167 SER A CA 1
ATOM 1352 C C . SER A 1 167 ? 23.327 9.230 -14.895 1.00 97.56 167 SER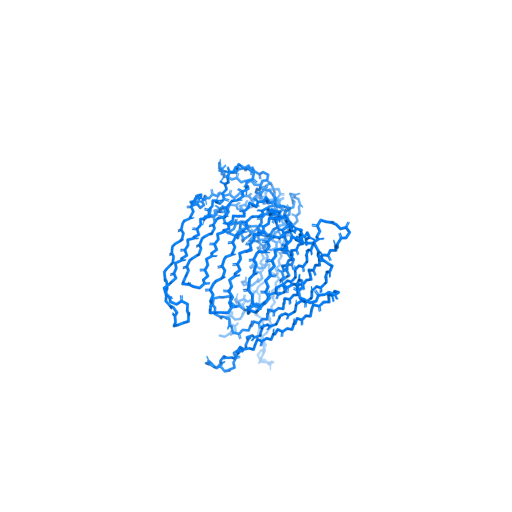 A C 1
ATOM 1354 O O . SER A 1 167 ? 22.798 9.398 -15.999 1.00 97.56 167 SER A O 1
ATOM 1356 N N . GLN A 1 168 ? 24.633 8.999 -14.759 1.00 95.06 168 GLN A N 1
ATOM 1357 C CA . GLN A 1 168 ? 25.522 8.883 -15.917 1.00 95.06 168 GLN A CA 1
ATOM 1358 C C . GLN A 1 168 ? 25.212 7.646 -16.772 1.00 95.06 168 GLN A C 1
ATOM 1360 O O . GLN A 1 168 ? 25.330 7.729 -17.989 1.00 95.06 168 GLN A O 1
ATOM 1365 N N . ILE A 1 169 ? 24.769 6.550 -16.146 1.00 95.38 169 ILE A N 1
ATOM 1366 C CA . ILE A 1 169 ? 24.560 5.256 -16.817 1.00 95.38 169 ILE A CA 1
ATOM 1367 C C . ILE A 1 169 ? 23.086 4.869 -16.994 1.00 95.38 169 ILE A C 1
ATOM 1369 O O . ILE A 1 169 ? 22.763 3.966 -17.757 1.00 95.38 169 ILE A O 1
ATOM 1373 N N . GLU A 1 170 ? 22.175 5.535 -16.287 1.00 97.12 170 GLU A N 1
ATOM 1374 C CA . GLU A 1 170 ? 20.753 5.182 -16.265 1.00 97.12 170 GLU A CA 1
ATOM 1375 C C . GLU A 1 170 ? 19.890 6.441 -16.212 1.00 97.12 170 GLU A C 1
ATOM 1377 O O . GLU A 1 170 ? 20.139 7.342 -15.400 1.00 97.12 170 GLU A O 1
ATOM 1382 N N . GLN A 1 171 ? 18.855 6.495 -17.046 1.00 98.38 171 GLN A N 1
ATOM 1383 C CA . GLN A 1 171 ? 17.800 7.500 -16.989 1.00 98.38 171 GLN A CA 1
ATOM 1384 C C . GLN A 1 171 ? 16.441 6.815 -17.056 1.00 98.38 171 GLN A C 1
ATOM 1386 O O . GLN A 1 171 ? 16.235 5.935 -17.881 1.00 98.38 171 GLN A O 1
ATOM 1391 N N . SER A 1 172 ? 15.490 7.246 -16.236 1.00 98.44 172 SER A N 1
ATOM 1392 C CA . SER A 1 172 ? 14.125 6.740 -16.319 1.00 98.44 172 SER A CA 1
ATOM 1393 C C . SER A 1 172 ? 13.094 7.821 -16.060 1.00 98.44 172 SER A C 1
ATOM 1395 O O . SER A 1 172 ? 13.315 8.769 -15.301 1.00 98.44 172 SER A O 1
ATOM 1397 N N . ALA A 1 173 ? 11.945 7.685 -16.707 1.00 98.75 173 ALA A N 1
ATOM 1398 C CA . ALA A 1 173 ? 10.777 8.508 -16.459 1.00 98.75 173 ALA A CA 1
ATOM 1399 C C . ALA A 1 173 ? 9.532 7.626 -16.461 1.00 98.75 173 ALA A C 1
ATOM 1401 O O . ALA A 1 173 ? 9.365 6.770 -17.323 1.00 98.75 173 ALA A O 1
ATOM 1402 N N . GLY A 1 174 ? 8.658 7.835 -15.486 1.00 98.56 174 GLY A N 1
ATOM 1403 C CA . GLY A 1 174 ? 7.479 7.010 -15.283 1.00 98.56 174 GLY A CA 1
ATOM 1404 C C . GLY A 1 174 ? 6.279 7.829 -14.858 1.00 98.56 174 GLY A C 1
ATOM 1405 O O . GLY A 1 174 ? 6.407 8.857 -14.188 1.00 98.56 174 GLY A O 1
ATOM 1406 N N . VAL A 1 175 ? 5.103 7.357 -15.251 1.00 98.75 175 VAL A N 1
ATOM 1407 C CA . VAL A 1 175 ? 3.817 7.837 -14.761 1.00 98.75 175 VAL A CA 1
ATOM 1408 C C . VAL A 1 175 ? 2.928 6.650 -14.421 1.00 98.75 175 VAL A C 1
ATOM 1410 O O . VAL A 1 175 ? 2.835 5.682 -15.173 1.00 98.75 175 VAL A O 1
ATOM 1413 N N . GLU A 1 176 ? 2.251 6.734 -13.283 1.00 98.62 176 GLU A N 1
ATOM 1414 C CA . GLU A 1 176 ? 1.319 5.729 -12.793 1.00 98.62 176 GLU A CA 1
ATOM 1415 C C . GLU A 1 176 ? 0.020 6.409 -12.350 1.00 98.62 176 GLU A C 1
ATOM 1417 O O . GLU A 1 176 ? 0.018 7.295 -11.494 1.00 98.62 176 GLU A O 1
ATOM 1422 N N . TYR A 1 177 ? -1.098 5.990 -12.934 1.00 98.69 177 TYR A N 1
ATOM 1423 C CA . TYR A 1 177 ? -2.443 6.418 -12.575 1.00 98.69 177 TYR A CA 1
ATOM 1424 C C . TYR A 1 177 ? -3.133 5.317 -11.772 1.00 98.69 177 TYR A C 1
ATOM 1426 O O . TYR A 1 177 ? -3.312 4.214 -12.286 1.00 98.69 177 TYR A O 1
ATOM 1434 N N . ARG A 1 178 ? -3.544 5.605 -10.533 1.00 98.38 178 ARG A N 1
ATOM 1435 C CA . ARG A 1 178 ? -4.197 4.642 -9.632 1.00 98.38 178 ARG A CA 1
ATOM 1436 C C . ARG A 1 178 ? -5.679 4.939 -9.462 1.00 98.38 178 ARG A C 1
ATOM 1438 O O . ARG A 1 178 ? -6.065 6.077 -9.204 1.00 98.38 178 ARG A O 1
ATOM 1445 N N . ILE A 1 179 ? -6.492 3.894 -9.518 1.00 98.19 179 ILE A N 1
ATOM 1446 C CA . ILE A 1 179 ? -7.935 3.914 -9.277 1.00 98.19 179 ILE A CA 1
ATOM 1447 C C . ILE A 1 179 ? -8.201 3.060 -8.030 1.00 98.19 179 ILE A C 1
ATOM 1449 O O . ILE A 1 179 ? -7.967 1.851 -8.089 1.00 98.19 179 ILE A O 1
ATOM 1453 N N . PRO A 1 180 ? -8.664 3.643 -6.907 1.00 97.25 180 PRO A N 1
ATOM 1454 C CA . PRO A 1 180 ? -8.908 2.884 -5.683 1.00 97.25 180 PRO A CA 1
ATOM 1455 C C . PRO A 1 180 ? -9.970 1.798 -5.883 1.00 97.25 180 PRO A C 1
ATOM 1457 O O . PRO A 1 180 ? -11.055 2.091 -6.393 1.00 97.25 180 PRO A O 1
ATOM 1460 N N . ALA A 1 181 ? -9.673 0.573 -5.448 1.00 96.12 181 ALA A N 1
ATOM 1461 C CA . ALA A 1 181 ? -10.581 -0.573 -5.499 1.00 96.12 181 ALA A CA 1
ATOM 1462 C C . ALA A 1 181 ? -11.358 -0.728 -4.172 1.00 96.12 181 ALA A C 1
ATOM 1464 O O . ALA A 1 181 ? -11.606 0.261 -3.480 1.00 96.12 181 ALA A O 1
ATOM 1465 N N . ASP A 1 182 ? -11.778 -1.942 -3.818 1.00 92.62 182 ASP A N 1
ATOM 1466 C CA . ASP A 1 182 ? -12.684 -2.186 -2.685 1.00 92.62 182 ASP A CA 1
ATOM 1467 C C . ASP A 1 182 ? -12.082 -1.825 -1.325 1.00 92.62 182 ASP A C 1
ATOM 1469 O O . ASP A 1 182 ? -12.810 -1.374 -0.445 1.00 92.62 182 ASP A O 1
ATOM 1473 N N . LYS A 1 183 ? -10.759 -1.964 -1.160 1.00 93.62 183 LYS A N 1
ATOM 1474 C CA . LYS A 1 183 ? -10.016 -1.510 0.026 1.00 93.62 183 LYS A CA 1
ATOM 1475 C C . LYS A 1 183 ? -9.069 -0.376 -0.366 1.00 93.62 183 LYS A C 1
ATOM 1477 O O . LYS A 1 183 ? -7.895 -0.633 -0.623 1.00 93.62 183 LYS A O 1
ATOM 1482 N N . PRO A 1 184 ? -9.515 0.893 -0.382 1.00 93.50 184 PRO A N 1
ATOM 1483 C CA . PRO A 1 184 ? -8.735 2.011 -0.922 1.00 93.50 184 PRO A CA 1
ATOM 1484 C C . PRO A 1 184 ? -7.406 2.287 -0.201 1.00 93.50 184 PRO A C 1
ATOM 1486 O O . PRO A 1 184 ? -6.589 3.062 -0.693 1.00 93.50 184 PRO A O 1
ATOM 1489 N N . ALA A 1 185 ? -7.188 1.688 0.974 1.00 92.50 185 ALA A N 1
ATOM 1490 C CA . ALA A 1 185 ? -5.918 1.736 1.690 1.00 92.50 185 ALA A CA 1
ATOM 1491 C C . ALA A 1 185 ? -4.812 0.891 1.036 1.00 92.50 185 ALA A C 1
ATOM 1493 O O . ALA A 1 185 ? -3.634 1.190 1.230 1.00 92.50 185 ALA A O 1
ATOM 1494 N N . THR A 1 186 ? -5.173 -0.169 0.308 1.00 93.81 186 THR A N 1
ATOM 1495 C CA . THR A 1 186 ? -4.221 -1.173 -0.192 1.00 93.81 186 THR A CA 1
ATOM 1496 C C . THR A 1 186 ? -4.468 -1.616 -1.627 1.00 93.81 186 THR A C 1
ATOM 1498 O O . THR A 1 186 ? -3.510 -1.967 -2.310 1.00 93.81 186 THR A O 1
ATOM 1501 N N . ASP A 1 187 ? -5.716 -1.584 -2.087 1.00 96.38 187 ASP A N 1
ATOM 1502 C CA . ASP A 1 187 ? -6.151 -2.222 -3.323 1.00 96.38 187 ASP A CA 1
ATOM 1503 C C . ASP A 1 187 ? -6.468 -1.158 -4.380 1.00 96.38 187 ASP A C 1
ATOM 1505 O O . ASP A 1 187 ? -7.194 -0.189 -4.123 1.00 96.38 187 ASP A O 1
ATOM 1509 N N . TYR A 1 188 ? -5.921 -1.317 -5.584 1.00 97.94 188 TYR A N 1
ATOM 1510 C CA . TYR A 1 188 ? -6.109 -0.369 -6.679 1.00 97.94 188 TYR A CA 1
ATOM 1511 C C . TYR A 1 188 ? -5.845 -1.003 -8.044 1.00 97.94 188 TYR A C 1
ATOM 1513 O O . TYR A 1 188 ? -5.003 -1.885 -8.209 1.00 97.94 188 TYR A O 1
ATOM 1521 N N . TYR A 1 189 ? -6.532 -0.486 -9.057 1.00 98.56 189 TYR A N 1
ATOM 1522 C CA . TYR A 1 189 ? -6.146 -0.685 -10.449 1.00 98.56 189 TYR A CA 1
ATOM 1523 C C . TYR A 1 189 ? -5.126 0.385 -10.822 1.00 98.56 189 TYR A C 1
ATOM 1525 O O . TYR A 1 189 ? -5.288 1.547 -10.445 1.00 98.56 189 TYR A O 1
ATOM 1533 N N . LYS A 1 190 ? -4.084 0.022 -11.564 1.00 97.94 190 LYS A N 1
ATOM 1534 C CA . LYS A 1 190 ? -3.094 0.969 -12.074 1.00 97.94 190 LYS A CA 1
ATOM 1535 C C . LYS A 1 190 ? -2.984 0.908 -13.586 1.00 97.94 190 LYS A C 1
ATOM 1537 O O . LYS A 1 190 ? -3.005 -0.173 -14.166 1.00 97.94 190 LYS A O 1
ATOM 1542 N N . LEU A 1 191 ? -2.823 2.076 -14.194 1.00 98.81 191 LEU A N 1
ATOM 1543 C CA . LEU A 1 191 ? -2.355 2.256 -15.564 1.00 98.81 191 LEU A CA 1
ATOM 1544 C C . LEU A 1 191 ? -0.988 2.918 -15.483 1.00 98.81 191 LEU A C 1
ATOM 1546 O O . LEU A 1 191 ? -0.826 3.874 -14.725 1.00 98.81 191 LEU A O 1
ATOM 1550 N N . PHE A 1 192 ? -0.009 2.425 -16.226 1.00 98.69 192 PHE A N 1
ATOM 1551 C CA . PHE A 1 192 ? 1.350 2.939 -16.134 1.00 98.69 192 PHE A CA 1
ATOM 1552 C C . PHE A 1 192 ? 2.013 3.051 -17.497 1.00 98.69 192 PHE A C 1
ATOM 1554 O O . PHE A 1 192 ? 1.768 2.233 -18.381 1.00 98.69 192 PHE A O 1
ATOM 1561 N N . ALA A 1 193 ? 2.882 4.048 -17.625 1.00 98.75 193 ALA A N 1
ATOM 1562 C CA . ALA A 1 193 ? 3.804 4.191 -18.736 1.00 98.75 193 ALA A CA 1
ATOM 1563 C C . ALA A 1 193 ? 5.189 4.542 -18.185 1.00 98.75 193 ALA A C 1
ATOM 1565 O O . ALA A 1 193 ? 5.306 5.477 -17.393 1.00 98.75 193 ALA A O 1
ATOM 1566 N N . ASN A 1 194 ? 6.219 3.803 -18.585 1.00 98.12 194 ASN A N 1
ATOM 1567 C CA . ASN A 1 194 ? 7.597 4.028 -18.157 1.00 98.12 194 ASN A CA 1
ATOM 1568 C C . ASN A 1 194 ? 8.534 3.969 -19.360 1.00 98.12 194 ASN A C 1
ATOM 1570 O O . ASN A 1 194 ? 8.308 3.187 -20.281 1.00 98.12 194 ASN A O 1
ATOM 1574 N N . VAL A 1 195 ? 9.577 4.785 -19.324 1.00 98.50 195 VAL A N 1
ATOM 1575 C CA . VAL A 1 195 ? 10.724 4.699 -20.218 1.00 98.50 195 VAL A CA 1
ATOM 1576 C C . VAL A 1 195 ? 11.978 4.579 -19.374 1.00 98.50 195 VAL A C 1
ATOM 1578 O O . VAL A 1 195 ? 12.179 5.366 -18.448 1.00 98.50 195 VAL A O 1
ATOM 1581 N N . ASP A 1 196 ? 12.808 3.607 -19.711 1.00 98.44 196 ASP A N 1
ATOM 1582 C CA . ASP A 1 196 ? 14.069 3.316 -19.054 1.00 98.44 196 ASP A CA 1
ATOM 1583 C C . ASP A 1 196 ? 15.156 3.296 -20.128 1.00 98.44 196 ASP A C 1
ATOM 1585 O O . ASP A 1 196 ? 15.038 2.605 -21.137 1.00 98.44 196 ASP A O 1
ATOM 1589 N N . ARG A 1 197 ? 16.207 4.089 -19.938 1.00 97.75 197 ARG A N 1
ATOM 1590 C CA . ARG A 1 197 ? 17.405 4.074 -20.770 1.00 97.75 197 ARG A CA 1
ATOM 1591 C C . ARG A 1 197 ? 18.590 3.661 -19.920 1.00 97.75 197 ARG A C 1
ATOM 1593 O O . ARG A 1 197 ? 18.860 4.292 -18.896 1.00 97.75 197 ARG A O 1
ATOM 1600 N N . LYS A 1 198 ? 19.327 2.658 -20.379 1.00 97.31 198 LYS A N 1
ATOM 1601 C CA . LYS A 1 198 ? 20.582 2.222 -19.775 1.00 97.31 198 LYS A CA 1
ATOM 1602 C C . LYS A 1 198 ? 21.696 2.336 -20.804 1.00 97.31 198 LYS A C 1
ATOM 1604 O O . LYS A 1 198 ? 21.565 1.804 -21.897 1.00 97.31 198 LYS A O 1
ATOM 1609 N N . LYS A 1 199 ? 22.779 3.024 -20.447 1.00 95.56 199 LYS A N 1
ATOM 1610 C CA . LYS A 1 199 ? 23.971 3.142 -21.282 1.00 95.56 199 LYS A CA 1
ATOM 1611 C C . LYS A 1 199 ? 25.235 2.991 -20.441 1.00 95.56 199 LYS A C 1
ATOM 1613 O O . LYS A 1 199 ? 25.534 3.860 -19.626 1.00 95.56 199 LYS A O 1
ATOM 1618 N N . ASP A 1 200 ? 25.960 1.903 -20.649 1.00 92.62 200 ASP A N 1
ATOM 1619 C CA . ASP A 1 200 ? 27.286 1.643 -20.084 1.00 92.62 200 ASP A CA 1
ATOM 1620 C C . ASP A 1 200 ? 28.252 1.183 -21.194 1.00 92.62 200 ASP A C 1
ATOM 1622 O O . ASP A 1 200 ? 27.951 1.372 -22.374 1.00 92.62 200 ASP A O 1
ATOM 1626 N N . ASP A 1 201 ? 29.437 0.682 -20.836 1.00 90.31 201 ASP A N 1
ATOM 1627 C CA . ASP A 1 201 ? 30.482 0.345 -21.815 1.00 90.31 201 ASP A CA 1
ATOM 1628 C C . ASP A 1 201 ? 30.059 -0.780 -22.780 1.00 90.31 201 ASP A C 1
ATOM 1630 O O . ASP A 1 201 ? 30.465 -0.758 -23.941 1.00 90.31 201 ASP A O 1
ATOM 1634 N N . ASP A 1 202 ? 29.202 -1.705 -22.330 1.00 90.56 202 ASP A N 1
ATOM 1635 C CA . ASP A 1 202 ? 28.802 -2.904 -23.085 1.00 90.56 202 ASP A CA 1
ATOM 1636 C C . ASP A 1 202 ? 27.289 -2.952 -23.397 1.00 90.56 202 ASP A C 1
ATOM 1638 O O . ASP A 1 202 ? 26.825 -3.867 -24.080 1.00 90.56 202 ASP A O 1
ATOM 1642 N N . THR A 1 203 ? 26.508 -1.987 -22.895 1.00 93.81 203 THR A N 1
ATOM 1643 C CA . THR A 1 203 ? 25.041 -1.936 -23.019 1.00 93.81 203 THR A CA 1
ATOM 1644 C C . THR A 1 203 ? 24.567 -0.565 -23.504 1.00 93.81 203 THR A C 1
ATOM 1646 O O . THR A 1 203 ? 24.869 0.445 -22.872 1.00 93.81 203 THR A O 1
ATOM 1649 N N . ASP A 1 204 ? 23.717 -0.510 -24.530 1.00 96.25 204 ASP A N 1
ATOM 1650 C CA . ASP A 1 204 ? 22.832 0.637 -24.813 1.00 96.25 204 ASP A CA 1
ATOM 1651 C C . ASP A 1 204 ? 21.419 0.084 -25.022 1.00 96.25 204 ASP A C 1
ATOM 1653 O O . ASP A 1 204 ? 21.179 -0.632 -25.987 1.00 96.25 204 ASP A O 1
ATOM 1657 N N . SER A 1 205 ? 20.500 0.352 -24.094 1.00 97.25 205 SER A N 1
ATOM 1658 C CA . SER A 1 205 ? 19.110 -0.119 -24.151 1.00 97.25 205 SER A CA 1
ATOM 1659 C C . SER A 1 205 ? 18.133 1.020 -23.863 1.00 97.25 205 SER A C 1
ATOM 1661 O O . SER A 1 205 ? 18.355 1.842 -22.965 1.00 97.25 205 SER A O 1
ATOM 1663 N N . LEU A 1 206 ? 17.047 1.069 -24.635 1.00 97.69 206 LEU A N 1
ATOM 1664 C CA . LEU A 1 206 ? 15.889 1.933 -24.448 1.00 97.69 206 LEU A CA 1
ATOM 1665 C C . LEU A 1 206 ? 14.620 1.075 -24.382 1.00 97.69 206 LEU A C 1
ATOM 1667 O O . LEU A 1 206 ? 14.118 0.604 -25.402 1.00 97.69 206 LEU A O 1
ATOM 1671 N N . LEU A 1 207 ? 14.067 0.950 -23.179 1.00 97.81 207 LEU A N 1
ATOM 1672 C CA . LEU A 1 207 ? 12.877 0.168 -22.877 1.00 97.81 207 LEU A CA 1
ATOM 1673 C C . LEU A 1 207 ? 11.678 1.083 -22.614 1.00 97.81 207 LEU A C 1
ATOM 1675 O O . LEU A 1 207 ? 11.683 1.901 -21.697 1.00 97.81 207 LEU A O 1
ATOM 1679 N N . TRP A 1 208 ? 10.603 0.882 -23.367 1.00 98.12 208 TRP A N 1
ATOM 1680 C CA . TRP A 1 208 ? 9.289 1.464 -23.121 1.00 98.12 208 TRP A CA 1
ATOM 1681 C C . TRP A 1 208 ? 8.355 0.413 -22.544 1.00 98.12 208 TRP A C 1
ATOM 1683 O O . TRP A 1 208 ? 8.251 -0.686 -23.072 1.00 98.12 208 TRP A O 1
ATOM 1693 N N . ASN A 1 209 ? 7.618 0.765 -21.497 1.00 97.75 209 ASN A N 1
ATOM 1694 C CA . ASN A 1 209 ? 6.582 -0.067 -20.901 1.00 97.75 209 ASN A CA 1
ATOM 1695 C C . ASN A 1 209 ? 5.263 0.706 -20.874 1.00 97.75 209 ASN A C 1
ATOM 1697 O O . ASN A 1 209 ? 5.224 1.816 -20.350 1.00 97.75 209 ASN A O 1
ATOM 1701 N N . LEU A 1 210 ? 4.173 0.108 -21.350 1.00 98.38 210 LEU A N 1
ATOM 1702 C CA . LEU A 1 210 ? 2.808 0.623 -21.207 1.00 98.38 210 LEU A CA 1
ATOM 1703 C C . LEU A 1 210 ? 1.907 -0.512 -20.738 1.00 98.38 210 LEU A C 1
ATOM 1705 O O . LEU A 1 210 ? 1.849 -1.551 -21.386 1.00 98.38 210 LEU A O 1
ATOM 1709 N N . GLY A 1 211 ? 1.182 -0.347 -19.639 1.00 98.31 211 GLY A N 1
ATOM 1710 C CA . GLY A 1 211 ? 0.394 -1.457 -19.120 1.00 98.31 211 GLY A CA 1
ATOM 1711 C C . GLY A 1 211 ? -0.678 -1.087 -18.120 1.00 98.31 211 GLY A C 1
ATOM 1712 O O . GLY A 1 211 ? -0.835 0.063 -17.705 1.00 98.31 211 GLY A O 1
ATOM 1713 N N . GLY A 1 212 ? -1.421 -2.120 -17.743 1.00 98.62 212 GLY A N 1
ATOM 1714 C CA . GLY A 1 212 ? -2.451 -2.074 -16.723 1.00 98.62 212 GLY A CA 1
ATOM 1715 C C . GLY A 1 212 ? -2.318 -3.259 -15.777 1.00 98.62 212 GLY A C 1
ATOM 1716 O O . GLY A 1 212 ? -1.970 -4.363 -16.196 1.00 98.62 212 GLY A O 1
ATOM 1717 N N . ALA A 1 213 ? -2.588 -3.035 -14.496 1.00 98.56 213 ALA A N 1
ATOM 1718 C CA . ALA A 1 213 ? -2.539 -4.087 -13.491 1.00 98.56 213 ALA A CA 1
ATOM 1719 C C . ALA A 1 213 ? -3.543 -3.854 -12.364 1.00 98.56 213 ALA A C 1
ATOM 1721 O O . ALA A 1 213 ? -3.938 -2.724 -12.080 1.00 98.56 213 ALA A O 1
ATOM 1722 N N . TYR A 1 214 ? -3.915 -4.936 -11.694 1.00 98.56 214 TYR A N 1
ATOM 1723 C CA . TYR A 1 214 ? -4.601 -4.916 -10.413 1.00 98.56 214 TYR A CA 1
ATOM 1724 C C . TYR A 1 214 ? -3.597 -5.225 -9.303 1.00 98.56 214 TYR A C 1
ATOM 1726 O O . TYR A 1 214 ? -2.859 -6.208 -9.398 1.00 98.56 214 TYR A O 1
ATOM 1734 N N . HIS A 1 215 ? -3.568 -4.383 -8.274 1.00 98.19 215 HIS A N 1
ATOM 1735 C CA . HIS A 1 215 ? -2.744 -4.542 -7.083 1.00 98.19 215 HIS A CA 1
ATOM 1736 C C . HIS A 1 215 ? -3.640 -4.690 -5.856 1.00 98.19 215 HIS A C 1
ATOM 1738 O O . HIS A 1 215 ? -4.568 -3.901 -5.680 1.00 98.19 215 HIS A O 1
ATOM 1744 N N . ASP A 1 216 ? -3.337 -5.651 -4.986 1.00 97.31 216 ASP A N 1
ATOM 1745 C CA . ASP A 1 216 ? -4.058 -5.829 -3.726 1.00 97.31 216 ASP A CA 1
ATOM 1746 C C . ASP A 1 216 ? -3.162 -6.338 -2.592 1.00 97.31 216 ASP A C 1
ATOM 1748 O O . ASP A 1 216 ? -2.098 -6.930 -2.821 1.00 97.31 216 ASP A O 1
ATOM 1752 N N . GLN A 1 217 ? -3.609 -6.121 -1.351 1.00 95.50 217 GLN A N 1
ATOM 1753 C CA . GLN A 1 217 ? -2.919 -6.621 -0.164 1.00 95.50 217 GLN A CA 1
ATOM 1754 C C . GLN A 1 217 ? -3.828 -7.468 0.732 1.00 95.50 217 GLN A C 1
ATOM 1756 O O . GLN A 1 217 ? -4.863 -7.028 1.232 1.00 95.50 217 GLN A O 1
ATOM 1761 N N . GLN A 1 218 ? -3.371 -8.683 1.043 1.00 93.25 218 GLN A N 1
ATOM 1762 C CA . GLN A 1 218 ? -4.017 -9.591 1.991 1.00 93.25 218 GLN A CA 1
ATOM 1763 C C . GLN A 1 218 ? -3.068 -9.931 3.137 1.00 93.25 218 GLN A C 1
ATOM 1765 O O . GLN A 1 218 ? -2.171 -10.772 3.029 1.00 93.25 218 GLN A O 1
ATOM 1770 N N . GLY A 1 219 ? -3.252 -9.237 4.262 1.00 92.56 219 GLY A N 1
ATOM 1771 C CA . GLY A 1 219 ? -2.347 -9.327 5.402 1.00 92.56 219 GLY A CA 1
ATOM 1772 C C . GLY A 1 219 ? -0.930 -8.908 5.003 1.00 92.56 219 GLY A C 1
ATOM 1773 O O . GLY A 1 219 ? -0.687 -7.746 4.689 1.00 92.56 219 GLY A O 1
ATOM 1774 N N . ASN A 1 220 ? -0.007 -9.870 5.004 1.00 95.31 220 ASN A N 1
ATOM 1775 C CA . ASN A 1 220 ? 1.404 -9.665 4.657 1.00 95.31 220 ASN A CA 1
ATOM 1776 C C . ASN A 1 220 ? 1.724 -9.956 3.182 1.00 95.31 220 ASN A C 1
ATOM 1778 O O . ASN A 1 220 ? 2.883 -9.834 2.784 1.00 95.31 220 ASN A O 1
ATOM 1782 N N . TRP A 1 221 ? 0.740 -10.393 2.394 1.00 97.38 221 TRP A N 1
ATOM 1783 C CA . TRP A 1 221 ? 0.895 -10.669 0.969 1.00 97.38 221 TRP A CA 1
ATOM 1784 C C . TRP A 1 221 ? 0.475 -9.461 0.148 1.00 97.38 221 TRP A C 1
ATOM 1786 O O . TRP A 1 221 ? -0.658 -9.009 0.259 1.00 97.38 221 TRP A O 1
ATOM 1796 N N . GLN A 1 222 ? 1.376 -8.982 -0.697 1.00 97.69 222 GLN A N 1
ATOM 1797 C CA . GLN A 1 222 ? 1.118 -8.001 -1.745 1.00 97.69 222 GLN A CA 1
ATOM 1798 C C . GLN A 1 222 ? 1.101 -8.740 -3.075 1.00 97.69 222 GLN A C 1
ATOM 1800 O O . GLN A 1 222 ? 2.018 -9.521 -3.350 1.00 97.69 222 GLN A O 1
ATOM 1805 N N . ARG A 1 223 ? 0.069 -8.531 -3.884 1.00 98.06 223 ARG A N 1
ATOM 1806 C CA . ARG A 1 223 ? -0.105 -9.233 -5.154 1.00 98.06 223 ARG A CA 1
ATOM 1807 C C . ARG A 1 223 ? -0.360 -8.222 -6.253 1.00 98.06 223 ARG A C 1
ATOM 1809 O O . ARG A 1 223 ? -1.003 -7.203 -6.030 1.00 98.06 223 ARG A O 1
ATOM 1816 N N . GLU A 1 224 ? 0.168 -8.511 -7.427 1.00 98.25 224 GLU A N 1
ATOM 1817 C CA . GLU A 1 224 ? -0.032 -7.700 -8.611 1.00 98.25 224 GLU A CA 1
ATOM 1818 C C . GLU A 1 224 ? -0.180 -8.608 -9.823 1.00 98.25 224 GLU A C 1
ATOM 1820 O O . GLU A 1 224 ? 0.644 -9.495 -10.042 1.00 98.25 224 GLU A O 1
ATOM 1825 N N . PHE A 1 225 ? -1.230 -8.380 -10.599 1.00 98.19 225 PHE A N 1
ATOM 1826 C CA . PHE A 1 225 ? -1.517 -9.121 -11.821 1.00 98.19 225 PHE A CA 1
ATOM 1827 C C . PHE A 1 225 ? -1.788 -8.116 -12.921 1.00 98.19 225 PHE A C 1
ATOM 1829 O O . PHE A 1 225 ? -2.610 -7.216 -12.740 1.00 98.19 225 PHE A O 1
ATOM 1836 N N . GLY A 1 226 ? -1.105 -8.243 -14.047 1.00 98.12 226 GLY A N 1
ATOM 1837 C CA . GLY A 1 226 ? -1.213 -7.246 -15.093 1.00 98.12 226 GLY A CA 1
ATOM 1838 C C . GLY A 1 226 ? -0.787 -7.743 -16.451 1.00 98.12 226 GLY A C 1
ATOM 1839 O O . GLY A 1 226 ? -0.356 -8.879 -16.630 1.00 98.12 226 GLY A O 1
ATOM 1840 N N . ILE A 1 227 ? -0.920 -6.840 -17.407 1.00 97.88 227 ILE A N 1
ATOM 1841 C CA . ILE A 1 227 ? -0.444 -6.995 -18.769 1.00 97.88 227 ILE A CA 1
ATOM 1842 C C . ILE A 1 227 ? 0.244 -5.699 -19.176 1.00 97.88 227 ILE A C 1
ATOM 1844 O O . ILE A 1 227 ? -0.218 -4.603 -18.839 1.00 97.88 227 ILE A O 1
ATOM 1848 N N . LYS A 1 228 ? 1.367 -5.820 -19.876 1.00 97.38 228 LYS A N 1
ATOM 1849 C CA . LYS A 1 228 ? 2.111 -4.677 -20.401 1.00 97.38 228 LYS A CA 1
ATOM 1850 C C . LYS A 1 228 ? 2.572 -4.938 -21.823 1.00 97.38 228 LYS A C 1
ATOM 1852 O O . LYS A 1 228 ? 2.965 -6.049 -22.147 1.00 97.38 228 LYS A O 1
ATOM 1857 N N . TRP A 1 229 ? 2.534 -3.899 -22.638 1.00 97.38 229 TRP A N 1
ATOM 1858 C CA . TRP A 1 229 ? 3.332 -3.785 -23.843 1.00 97.38 229 TRP A CA 1
ATOM 1859 C C . TRP A 1 229 ? 4.731 -3.311 -23.462 1.00 97.38 229 TRP A C 1
ATOM 1861 O O . TRP A 1 229 ? 4.864 -2.343 -22.705 1.00 97.38 229 TRP A O 1
ATOM 1871 N N . GLN A 1 230 ? 5.751 -3.985 -23.974 1.00 96.12 230 GLN A N 1
ATOM 1872 C CA . GLN A 1 230 ? 7.149 -3.623 -23.809 1.00 96.12 230 GLN A CA 1
ATOM 1873 C C . GLN A 1 230 ? 7.775 -3.447 -25.186 1.00 96.12 230 GLN A C 1
ATOM 1875 O O . GLN A 1 230 ? 7.620 -4.330 -26.016 1.00 96.12 230 GLN A O 1
ATOM 1880 N N . GLN A 1 231 ? 8.465 -2.336 -25.424 1.00 96.56 231 GLN A N 1
ATOM 1881 C CA . GLN A 1 231 ? 9.285 -2.146 -26.619 1.00 96.56 231 GLN A CA 1
ATOM 1882 C C . GLN A 1 231 ? 10.714 -1.887 -26.176 1.00 96.56 231 GLN A C 1
ATOM 1884 O O . GLN A 1 231 ? 10.942 -0.906 -25.471 1.00 96.56 231 GLN A O 1
ATOM 1889 N N . GLU A 1 232 ? 11.653 -2.723 -26.591 1.00 96.00 232 GLU A N 1
ATOM 1890 C CA . GLU A 1 232 ? 13.060 -2.565 -26.245 1.00 96.00 232 GLU A CA 1
ATOM 1891 C C . GLU A 1 232 ? 13.917 -2.484 -27.500 1.00 96.00 232 GLU A C 1
ATOM 1893 O O . GLU A 1 232 ? 13.891 -3.385 -28.333 1.00 96.00 232 GLU A O 1
ATOM 1898 N N . ASP A 1 233 ? 14.653 -1.385 -27.629 1.00 96.44 233 ASP A N 1
ATOM 1899 C CA . ASP A 1 233 ? 15.756 -1.236 -28.575 1.00 96.44 233 ASP A CA 1
ATOM 1900 C C . ASP A 1 233 ? 17.049 -1.417 -27.784 1.00 96.44 233 ASP A C 1
ATOM 1902 O O . ASP A 1 233 ? 17.272 -0.668 -26.830 1.00 96.44 233 ASP A O 1
ATOM 1906 N N . PHE A 1 234 ? 17.849 -2.431 -28.110 1.00 95.06 234 PHE A N 1
ATOM 1907 C CA . PHE A 1 234 ? 19.030 -2.784 -27.331 1.00 95.06 234 PHE A CA 1
ATOM 1908 C C . PHE A 1 234 ? 20.239 -3.115 -28.201 1.00 95.06 234 PHE A C 1
ATOM 1910 O O . PHE A 1 234 ? 20.139 -3.612 -29.322 1.00 95.06 234 PHE A O 1
ATOM 1917 N N . THR A 1 235 ? 21.411 -2.865 -27.632 1.00 94.00 235 THR A N 1
ATOM 1918 C CA . THR A 1 235 ? 22.711 -3.370 -28.061 1.00 94.00 235 THR A CA 1
ATOM 1919 C C . THR A 1 235 ? 23.434 -3.880 -26.815 1.00 94.00 235 THR A C 1
ATOM 1921 O O . THR A 1 235 ? 23.616 -3.122 -25.860 1.00 94.00 235 THR A O 1
ATOM 1924 N N . LEU A 1 236 ? 23.795 -5.163 -26.808 1.00 89.75 236 LEU A N 1
ATOM 1925 C CA . LEU A 1 236 ? 24.426 -5.890 -25.705 1.00 89.75 236 LEU A CA 1
ATOM 1926 C C . LEU A 1 236 ? 25.642 -6.647 -26.250 1.00 89.75 236 LEU A C 1
ATOM 1928 O O . LEU A 1 236 ? 25.511 -7.721 -26.839 1.00 89.75 236 LEU A O 1
ATOM 1932 N N . GLY A 1 237 ? 26.836 -6.081 -26.073 1.00 88.38 237 GLY A N 1
ATOM 1933 C CA . GLY A 1 237 ? 28.040 -6.595 -26.728 1.00 88.38 237 GLY A CA 1
ATOM 1934 C C . GLY A 1 237 ? 27.897 -6.581 -28.256 1.00 88.38 237 GLY A C 1
ATOM 1935 O O . GLY A 1 237 ? 27.773 -5.512 -28.851 1.00 88.38 237 GLY A O 1
ATOM 1936 N N . ASP A 1 238 ? 27.904 -7.764 -28.877 1.00 85.75 238 ASP A N 1
ATOM 1937 C CA . ASP A 1 238 ? 27.759 -7.931 -30.333 1.00 85.75 238 ASP A CA 1
ATOM 1938 C C . ASP A 1 238 ? 26.297 -8.127 -30.789 1.00 85.75 238 ASP A C 1
ATOM 1940 O O . ASP A 1 238 ? 26.009 -8.042 -31.986 1.00 85.75 238 ASP A O 1
ATOM 1944 N N . ASP A 1 239 ? 25.372 -8.375 -29.857 1.00 87.69 239 ASP A N 1
ATOM 1945 C CA . ASP A 1 239 ? 23.956 -8.590 -30.156 1.00 87.69 239 ASP A CA 1
ATOM 1946 C C . ASP A 1 239 ? 23.204 -7.251 -30.153 1.00 87.69 239 ASP A C 1
ATOM 1948 O O . ASP A 1 239 ? 23.413 -6.391 -29.296 1.00 87.69 239 ASP A O 1
ATOM 1952 N N . SER A 1 240 ? 22.305 -7.053 -31.117 1.00 91.44 240 SER A N 1
ATOM 1953 C CA . SER A 1 240 ? 21.420 -5.884 -31.159 1.00 91.44 240 SER A CA 1
ATOM 1954 C C . SER A 1 240 ? 20.055 -6.261 -31.707 1.00 91.44 240 SER A C 1
ATOM 1956 O O . SER A 1 240 ? 19.927 -7.186 -32.512 1.00 91.44 240 SER A O 1
ATOM 1958 N N . GLY A 1 241 ? 19.024 -5.542 -31.282 1.00 91.19 241 GLY A N 1
ATOM 1959 C CA . GLY A 1 241 ? 17.666 -5.853 -31.686 1.00 91.19 241 GLY A CA 1
ATOM 1960 C C . GLY A 1 241 ? 16.659 -4.801 -31.263 1.00 91.19 241 GLY A C 1
ATOM 1961 O O . GLY A 1 241 ? 16.932 -3.913 -30.460 1.00 91.19 241 GLY A O 1
ATOM 1962 N N . ASN A 1 242 ? 15.467 -4.925 -31.834 1.00 93.31 242 ASN A N 1
ATOM 1963 C CA . ASN A 1 242 ? 14.311 -4.121 -31.489 1.00 93.31 242 ASN A CA 1
ATOM 1964 C C . ASN A 1 242 ? 13.121 -5.073 -31.345 1.00 93.31 242 ASN A C 1
ATOM 1966 O O . ASN A 1 242 ? 12.749 -5.719 -32.323 1.00 93.31 242 ASN A O 1
ATOM 1970 N N . ILE A 1 243 ? 12.596 -5.216 -30.127 1.00 92.88 243 ILE A N 1
ATOM 1971 C CA . ILE A 1 243 ? 11.618 -6.257 -29.782 1.00 92.88 243 ILE A CA 1
ATOM 1972 C C . ILE A 1 243 ? 10.401 -5.622 -29.111 1.00 92.88 243 ILE A C 1
ATOM 1974 O O . ILE A 1 243 ? 10.529 -4.876 -28.137 1.00 92.88 243 ILE A O 1
ATOM 1978 N N . GLY A 1 244 ? 9.216 -5.961 -29.612 1.00 94.75 244 GLY A N 1
ATOM 1979 C CA . GLY A 1 244 ? 7.914 -5.702 -29.011 1.00 94.75 244 GLY A CA 1
ATOM 1980 C C . GLY A 1 244 ? 7.353 -6.944 -28.314 1.00 94.75 244 GLY A C 1
ATOM 1981 O O . GLY A 1 244 ? 7.285 -8.026 -28.894 1.00 94.75 244 GLY A O 1
ATOM 1982 N N . LEU A 1 245 ? 6.925 -6.815 -27.059 1.00 95.12 245 LEU A N 1
ATOM 1983 C CA . LEU A 1 245 ? 6.388 -7.915 -26.256 1.00 95.12 245 LEU A CA 1
ATOM 1984 C C . LEU A 1 245 ? 5.085 -7.499 -25.572 1.00 95.12 245 LEU A C 1
ATOM 1986 O O . LEU A 1 245 ? 5.055 -6.565 -24.767 1.00 95.12 245 LEU A O 1
ATOM 1990 N N . LEU A 1 246 ? 4.003 -8.232 -25.837 1.00 96.38 246 LEU A N 1
ATOM 1991 C CA . LEU A 1 246 ? 2.800 -8.196 -25.015 1.00 96.38 246 LEU A CA 1
ATOM 1992 C C . LEU A 1 246 ? 2.905 -9.250 -23.913 1.00 96.38 246 LEU A C 1
ATOM 1994 O O . LEU A 1 246 ? 2.825 -10.455 -24.155 1.00 96.38 246 LEU A O 1
ATOM 1998 N N . THR A 1 247 ? 3.039 -8.767 -22.686 1.00 95.56 247 THR A N 1
ATOM 1999 C CA . THR A 1 247 ? 3.536 -9.563 -21.574 1.00 95.56 247 THR A CA 1
ATOM 2000 C C . THR A 1 247 ? 2.551 -9.555 -20.403 1.00 95.56 247 THR A C 1
ATOM 2002 O O . THR A 1 247 ? 2.545 -8.603 -19.608 1.00 95.56 247 THR A O 1
ATOM 2005 N N . PRO A 1 248 ? 1.695 -10.583 -20.246 1.00 96.75 248 PRO A N 1
ATOM 2006 C CA . PRO A 1 248 ? 1.048 -10.857 -18.970 1.00 96.75 248 PRO A CA 1
ATOM 2007 C C . PRO A 1 248 ? 2.079 -11.185 -17.883 1.00 96.75 248 PRO A C 1
ATOM 2009 O O . PRO A 1 248 ? 3.080 -11.866 -18.122 1.00 96.75 248 PRO A O 1
ATOM 2012 N N . TYR A 1 249 ? 1.814 -10.726 -16.662 1.00 97.56 249 TYR A N 1
ATOM 2013 C CA . TYR A 1 249 ? 2.668 -10.999 -15.515 1.00 97.56 249 TYR A CA 1
ATOM 2014 C C . TYR A 1 249 ? 1.881 -11.118 -14.205 1.00 97.56 249 TYR A C 1
ATOM 2016 O O . TYR A 1 249 ? 0.806 -10.538 -14.027 1.00 97.56 249 TYR A O 1
ATOM 2024 N N . ALA A 1 250 ? 2.452 -11.868 -13.267 1.00 98.44 250 ALA A N 1
ATOM 2025 C CA . ALA A 1 250 ? 1.958 -12.037 -11.912 1.00 98.44 250 ALA A CA 1
ATOM 2026 C C . ALA A 1 250 ? 3.116 -11.907 -10.923 1.00 98.44 250 ALA A C 1
ATOM 2028 O O . ALA A 1 250 ? 4.120 -12.612 -11.020 1.00 98.44 250 ALA A O 1
ATOM 2029 N N . LYS A 1 251 ? 2.965 -11.031 -9.933 1.00 98.38 251 LYS A N 1
ATOM 2030 C CA . LYS A 1 251 ? 3.951 -10.786 -8.885 1.00 98.38 251 LYS A CA 1
ATOM 2031 C C . LYS A 1 251 ? 3.311 -10.955 -7.520 1.00 98.38 251 LYS A C 1
ATOM 2033 O O . LYS A 1 251 ? 2.267 -10.382 -7.230 1.00 98.38 251 LYS A O 1
ATOM 2038 N N . MET A 1 252 ? 3.964 -11.712 -6.651 1.00 98.31 252 MET A N 1
ATOM 2039 C CA . MET A 1 252 ? 3.527 -11.929 -5.276 1.00 98.31 252 MET A CA 1
ATOM 2040 C C . MET A 1 252 ? 4.687 -11.670 -4.330 1.00 98.31 252 MET A C 1
ATOM 2042 O O . MET A 1 252 ? 5.771 -12.219 -4.500 1.00 98.31 252 MET A O 1
ATOM 2046 N N . THR A 1 253 ? 4.472 -10.833 -3.322 1.00 98.50 253 THR A N 1
ATOM 2047 C CA . THR A 1 253 ? 5.467 -10.502 -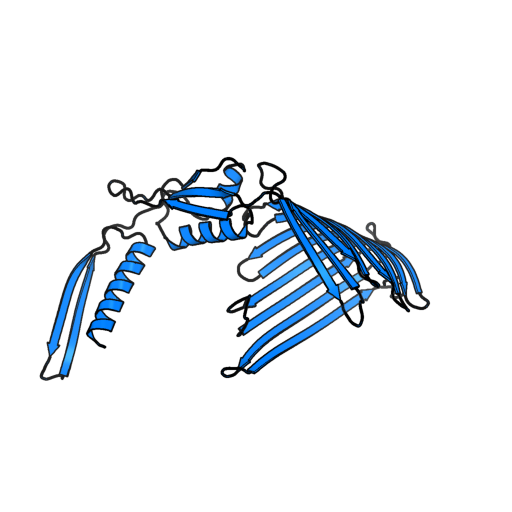2.302 1.00 98.50 253 THR A CA 1
ATOM 2048 C C . THR A 1 253 ? 4.884 -10.714 -0.913 1.00 98.50 253 THR A C 1
ATOM 2050 O O . THR A 1 253 ? 3.974 -10.002 -0.506 1.00 98.50 253 THR A O 1
ATOM 2053 N N . TYR A 1 254 ? 5.438 -11.650 -0.149 1.00 98.19 254 TYR A N 1
ATOM 2054 C CA . TYR A 1 254 ? 5.205 -11.744 1.288 1.00 98.19 254 TYR A CA 1
ATOM 2055 C C . TYR A 1 254 ? 6.228 -10.886 2.026 1.00 98.19 254 TYR A C 1
ATOM 2057 O O . TYR A 1 254 ? 7.433 -11.048 1.818 1.00 98.19 254 TYR A O 1
ATOM 2065 N N . ARG A 1 255 ? 5.779 -10.010 2.926 1.00 96.62 255 ARG A N 1
ATOM 2066 C CA . ARG A 1 255 ? 6.666 -9.181 3.749 1.00 96.62 255 ARG A CA 1
ATOM 2067 C C . ARG A 1 255 ? 6.195 -9.138 5.197 1.00 96.62 255 ARG A C 1
ATOM 2069 O O . ARG A 1 255 ? 5.069 -8.754 5.482 1.00 96.62 255 ARG A O 1
ATOM 2076 N N . LYS A 1 256 ? 7.092 -9.464 6.126 1.00 96.75 256 LYS A N 1
ATOM 2077 C CA . LYS A 1 256 ? 6.861 -9.330 7.568 1.00 96.75 256 LYS A CA 1
ATOM 2078 C C . LYS A 1 256 ? 8.115 -8.795 8.244 1.00 96.75 256 LYS A C 1
ATOM 2080 O O . LYS A 1 256 ? 9.198 -9.344 8.049 1.00 96.75 256 LYS A O 1
ATOM 2085 N N . ALA A 1 257 ? 7.962 -7.755 9.050 1.00 95.19 257 ALA A N 1
ATOM 2086 C CA . ALA A 1 257 ? 9.005 -7.219 9.913 1.00 95.19 257 ALA A CA 1
ATOM 2087 C C . ALA A 1 257 ? 8.405 -6.851 11.272 1.00 95.19 257 ALA A C 1
ATOM 2089 O O . ALA A 1 257 ? 7.195 -6.659 11.379 1.00 95.19 257 ALA A O 1
ATOM 2090 N N . ASP A 1 258 ? 9.246 -6.794 12.298 1.00 92.81 258 ASP A N 1
ATOM 2091 C CA . ASP A 1 258 ? 8.892 -6.234 13.602 1.00 92.81 258 ASP A CA 1
ATOM 2092 C C . ASP A 1 258 ? 8.777 -4.707 13.562 1.00 92.81 258 ASP A C 1
ATOM 2094 O O . ASP A 1 258 ? 7.806 -4.156 14.067 1.00 92.81 258 ASP A O 1
ATOM 2098 N N . ASP A 1 259 ? 9.730 -4.044 12.910 1.00 88.25 259 ASP A N 1
ATOM 2099 C CA . ASP A 1 259 ? 9.717 -2.607 12.638 1.00 88.25 259 ASP A CA 1
ATOM 2100 C C . ASP A 1 259 ? 10.350 -2.352 11.263 1.00 88.25 259 ASP A C 1
ATOM 2102 O O . ASP A 1 259 ? 11.480 -2.763 11.011 1.00 88.25 259 ASP A O 1
ATOM 2106 N N . PHE A 1 260 ? 9.638 -1.682 10.355 1.00 85.81 260 PHE A N 1
ATOM 2107 C CA . PHE A 1 260 ? 10.146 -1.387 9.012 1.00 85.81 260 PHE A CA 1
ATOM 2108 C C . PHE A 1 260 ? 11.229 -0.300 8.978 1.00 85.81 260 PHE A C 1
ATOM 2110 O O . PHE A 1 260 ? 11.994 -0.263 8.014 1.00 85.81 260 PHE A O 1
ATOM 2117 N N . LEU A 1 261 ? 11.330 0.544 10.009 1.00 86.12 261 LEU A N 1
ATOM 2118 C CA . LEU A 1 261 ? 12.377 1.561 10.138 1.00 86.12 261 LEU A CA 1
ATOM 2119 C C . LEU A 1 261 ? 13.657 0.975 10.742 1.00 86.12 261 LEU A C 1
ATOM 2121 O O . LEU A 1 261 ? 14.755 1.310 10.298 1.00 86.12 261 LEU A O 1
ATOM 2125 N N . ASN A 1 262 ? 13.532 0.055 11.704 1.00 90.00 262 ASN A N 1
ATOM 2126 C CA . ASN A 1 262 ? 14.671 -0.615 12.334 1.00 90.00 262 ASN A CA 1
ATOM 2127 C C . ASN A 1 262 ? 14.462 -2.131 12.499 1.00 90.00 262 ASN A C 1
ATOM 2129 O O . ASN A 1 262 ? 14.325 -2.662 13.601 1.00 90.00 262 ASN A O 1
ATOM 2133 N N . ILE A 1 263 ? 14.494 -2.843 11.370 1.00 92.19 263 ILE A N 1
ATOM 2134 C CA . ILE A 1 263 ? 14.193 -4.280 11.301 1.00 92.19 263 ILE A CA 1
ATOM 2135 C C . ILE A 1 263 ? 15.184 -5.091 12.147 1.00 92.19 263 ILE A C 1
ATOM 2137 O O . ILE A 1 263 ? 16.364 -5.172 11.789 1.00 92.19 263 ILE A O 1
ATOM 2141 N N . SER A 1 264 ? 14.709 -5.765 13.198 1.00 93.75 264 SER A N 1
ATOM 2142 C CA . SER A 1 264 ? 15.495 -6.761 13.950 1.00 93.75 264 SER A CA 1
ATOM 2143 C C . SER A 1 264 ? 15.129 -8.194 13.554 1.00 93.75 264 SER A C 1
ATOM 2145 O O . SER A 1 264 ? 15.995 -9.073 13.532 1.00 93.75 264 SER A O 1
ATOM 2147 N N . ARG A 1 265 ? 13.877 -8.444 13.156 1.00 95.62 265 ARG A N 1
ATOM 2148 C CA . ARG A 1 265 ? 13.418 -9.716 12.581 1.00 95.62 265 ARG A CA 1
ATOM 2149 C C . ARG A 1 265 ? 12.541 -9.449 11.366 1.00 95.62 265 ARG A C 1
ATOM 2151 O O . ARG A 1 265 ? 11.380 -9.083 11.498 1.00 95.62 265 ARG A O 1
ATOM 2158 N N . GLY A 1 266 ? 13.093 -9.696 10.181 1.00 96.75 266 GLY A N 1
ATOM 2159 C CA . GLY A 1 266 ? 12.407 -9.503 8.904 1.00 96.75 266 GLY A CA 1
ATOM 2160 C C . GLY A 1 266 ? 12.434 -10.745 8.019 1.00 96.75 266 GLY A C 1
ATOM 2161 O O . GLY A 1 266 ? 13.379 -11.536 8.074 1.00 96.75 266 GLY A O 1
ATOM 2162 N N . LEU A 1 267 ? 11.394 -10.907 7.208 1.00 97.38 267 LEU A N 1
ATOM 2163 C CA . LEU A 1 267 ? 11.302 -11.866 6.112 1.00 97.38 267 LEU A CA 1
ATOM 2164 C C . LEU A 1 267 ? 10.603 -11.193 4.925 1.00 97.38 267 LEU A C 1
ATOM 2166 O O . LEU A 1 267 ? 9.510 -10.647 5.077 1.00 97.38 267 LEU A O 1
ATOM 2170 N N . MET A 1 268 ? 11.224 -11.266 3.754 1.00 97.81 268 MET A N 1
ATOM 2171 C CA . MET A 1 268 ? 10.626 -10.935 2.467 1.00 97.81 268 MET A CA 1
ATOM 2172 C C . MET A 1 268 ? 10.805 -12.127 1.529 1.00 97.81 268 MET A C 1
ATOM 2174 O O . MET A 1 268 ? 11.925 -12.604 1.362 1.00 97.81 268 MET A O 1
ATOM 2178 N N . LEU A 1 269 ? 9.718 -12.581 0.917 1.00 98.31 269 LEU A N 1
ATOM 2179 C CA . LEU A 1 269 ? 9.717 -13.565 -0.163 1.00 98.31 269 LEU A CA 1
ATOM 2180 C C . LEU A 1 269 ? 8.995 -12.932 -1.349 1.00 98.31 269 LEU A C 1
ATOM 2182 O O . LEU A 1 269 ? 7.923 -12.367 -1.164 1.00 98.31 269 LEU A O 1
ATOM 2186 N N . SER A 1 270 ? 9.568 -12.997 -2.542 1.00 98.44 270 SER A N 1
ATOM 2187 C CA . SER A 1 270 ? 8.975 -12.459 -3.766 1.00 98.44 270 SER A CA 1
ATOM 2188 C C . SER A 1 270 ? 9.044 -13.508 -4.861 1.00 98.44 270 SER A C 1
ATOM 2190 O O . SER A 1 270 ? 10.102 -14.092 -5.067 1.00 98.44 270 SER A O 1
ATOM 2192 N N . GLY A 1 271 ? 7.943 -13.701 -5.576 1.00 98.50 271 GLY A N 1
ATOM 2193 C CA . GLY A 1 271 ? 7.871 -14.468 -6.814 1.00 98.50 271 GLY A CA 1
ATOM 2194 C C . GLY A 1 271 ? 7.303 -13.597 -7.928 1.00 98.50 271 GLY A C 1
ATOM 2195 O O . GLY A 1 271 ? 6.424 -12.773 -7.675 1.00 98.50 271 GLY A O 1
ATOM 2196 N N . GLU A 1 272 ? 7.825 -13.758 -9.133 1.00 98.38 272 GLU A N 1
ATOM 2197 C CA . GLU A 1 272 ? 7.383 -13.064 -10.337 1.00 98.38 272 GLU A CA 1
ATOM 2198 C C . GLU A 1 272 ? 7.376 -14.054 -11.498 1.00 98.38 272 GLU A C 1
ATOM 2200 O O . GLU A 1 272 ? 8.357 -14.771 -11.707 1.00 98.38 272 GLU A O 1
ATOM 2205 N N . LEU A 1 273 ? 6.249 -14.125 -12.197 1.00 98.12 273 LEU A N 1
ATOM 2206 C CA . LEU A 1 273 ? 6.056 -14.926 -13.394 1.00 98.12 273 LEU A CA 1
ATOM 2207 C C . LEU A 1 273 ? 5.632 -13.993 -14.520 1.00 98.12 273 LEU A C 1
ATOM 2209 O O . LEU A 1 273 ? 4.681 -13.229 -14.360 1.00 98.12 273 LEU A O 1
ATOM 2213 N N . THR A 1 274 ? 6.321 -14.088 -15.642 1.00 96.31 274 THR A N 1
ATOM 2214 C CA . THR A 1 274 ? 6.179 -13.201 -16.793 1.00 96.31 274 THR A CA 1
ATOM 2215 C C . THR A 1 274 ? 6.220 -14.064 -18.041 1.00 96.31 274 THR A C 1
ATOM 2217 O O . THR A 1 274 ? 7.016 -14.998 -18.094 1.00 96.31 274 THR A O 1
ATOM 2220 N N . GLY A 1 275 ? 5.393 -13.797 -19.042 1.00 93.38 275 GLY A N 1
ATOM 2221 C CA . GLY A 1 275 ? 5.484 -14.534 -20.298 1.00 93.38 275 GLY A CA 1
ATOM 2222 C C . GLY A 1 275 ? 4.956 -13.746 -21.476 1.00 93.38 275 GLY A C 1
ATOM 2223 O O . GLY A 1 275 ? 4.172 -12.822 -21.292 1.00 93.38 275 GLY A O 1
ATOM 2224 N N . ALA A 1 276 ? 5.383 -14.133 -22.668 1.00 92.25 276 ALA A N 1
ATOM 2225 C CA . ALA A 1 276 ? 4.931 -13.606 -23.946 1.00 92.25 276 ALA A CA 1
ATOM 2226 C C . ALA A 1 276 ? 4.760 -14.769 -24.931 1.00 92.25 276 ALA A C 1
ATOM 2228 O O . ALA A 1 276 ? 5.354 -15.832 -24.743 1.00 92.25 276 ALA A O 1
ATOM 2229 N N . HIS A 1 277 ? 3.931 -14.581 -25.954 1.00 89.06 277 HIS A N 1
ATOM 2230 C CA . HIS A 1 277 ? 3.709 -15.584 -26.991 1.00 89.06 277 HIS A CA 1
ATOM 2231 C C . HIS A 1 277 ? 3.573 -14.898 -28.350 1.00 89.06 277 HIS A C 1
ATOM 2233 O O . HIS A 1 277 ? 2.803 -13.946 -28.482 1.00 89.06 277 HIS A O 1
ATOM 2239 N N . ASP A 1 278 ? 4.288 -15.410 -29.346 1.00 85.12 278 ASP A N 1
ATOM 2240 C CA . ASP A 1 278 ? 4.312 -14.935 -30.739 1.00 85.12 278 ASP A CA 1
ATOM 2241 C C . ASP A 1 278 ? 2.940 -14.925 -31.447 1.00 85.12 278 ASP A C 1
ATOM 2243 O O . ASP A 1 278 ? 2.664 -14.072 -32.281 1.00 85.12 278 ASP A O 1
ATOM 2247 N N . ALA A 1 279 ? 2.025 -15.823 -31.072 1.00 78.81 279 ALA A N 1
ATOM 2248 C CA . ALA A 1 279 ? 0.638 -15.844 -31.537 1.00 78.81 279 ALA A CA 1
ATOM 2249 C C . ALA A 1 279 ? -0.204 -14.641 -31.057 1.00 78.81 279 ALA A C 1
ATOM 2251 O O . ALA A 1 279 ? -1.356 -14.489 -31.472 1.00 78.81 279 ALA A O 1
ATOM 2252 N N . LEU A 1 280 ? 0.328 -13.821 -30.146 1.00 83.62 280 LEU A N 1
ATOM 2253 C CA . LEU A 1 280 ? -0.262 -12.552 -29.727 1.00 83.62 280 LEU A CA 1
ATOM 2254 C C . LEU A 1 280 ? 0.408 -11.398 -30.495 1.00 83.62 280 LEU A C 1
ATOM 2256 O O . LEU A 1 280 ? 0.661 -11.504 -31.686 1.00 83.62 280 LEU A O 1
ATOM 2260 N N . LEU A 1 281 ? 0.643 -10.263 -29.835 1.00 84.00 281 LEU A N 1
ATOM 2261 C CA . LEU A 1 281 ? 1.328 -9.107 -30.424 1.00 84.00 281 LEU A CA 1
ATOM 2262 C C . LEU A 1 281 ? 2.846 -9.130 -30.168 1.00 84.00 281 LEU A C 1
ATOM 2264 O O . LEU A 1 281 ? 3.493 -8.107 -30.340 1.00 84.00 281 LEU A O 1
ATOM 2268 N N . SER A 1 282 ? 3.395 -10.248 -29.691 1.00 88.94 282 SER A N 1
ATOM 2269 C CA . SER A 1 282 ? 4.798 -10.345 -29.280 1.00 88.94 282 SER A CA 1
ATOM 2270 C C . SER A 1 282 ? 5.680 -10.852 -30.413 1.00 88.94 282 SER A C 1
ATOM 2272 O O . SER A 1 282 ? 5.267 -11.730 -31.160 1.00 88.94 282 SER A O 1
ATOM 2274 N N . ASP A 1 283 ? 6.918 -10.376 -30.478 1.00 86.94 283 ASP A N 1
ATOM 2275 C CA . ASP A 1 283 ? 7.901 -10.867 -31.449 1.00 86.94 283 ASP A CA 1
ATOM 2276 C C . ASP A 1 283 ? 8.507 -12.221 -31.035 1.00 86.94 283 ASP A C 1
ATOM 2278 O O . ASP A 1 283 ? 9.000 -12.965 -31.879 1.00 86.94 283 ASP A O 1
ATOM 2282 N N . VAL A 1 284 ? 8.450 -12.560 -29.738 1.00 87.62 284 VAL A N 1
ATOM 2283 C CA . VAL A 1 284 ? 9.079 -13.761 -29.162 1.00 87.62 284 VAL A CA 1
ATOM 2284 C C . VAL A 1 284 ? 8.162 -14.450 -28.152 1.00 87.62 284 VAL A C 1
ATOM 2286 O O . VAL A 1 284 ? 7.457 -13.805 -27.366 1.00 87.62 284 VAL A O 1
ATOM 2289 N N . SER A 1 285 ? 8.221 -15.782 -28.138 1.00 91.06 285 SER A N 1
ATOM 2290 C CA . SER A 1 285 ? 7.609 -16.630 -27.115 1.00 91.06 285 SER A CA 1
ATOM 2291 C C . SER A 1 285 ? 8.589 -16.909 -25.976 1.00 91.06 285 SER A C 1
ATOM 2293 O O . SER A 1 285 ? 9.654 -17.492 -26.183 1.00 91.06 285 SER A O 1
ATOM 2295 N N . PHE A 1 286 ? 8.229 -16.524 -24.751 1.00 93.38 286 PHE A N 1
ATOM 2296 C CA . PHE A 1 286 ? 9.021 -16.862 -23.570 1.00 93.38 286 PHE A CA 1
ATOM 2297 C C . PHE A 1 286 ? 8.173 -17.017 -22.309 1.00 93.38 286 PHE A C 1
ATOM 2299 O O . PHE A 1 286 ? 7.081 -16.463 -22.173 1.00 93.38 286 PHE A O 1
ATOM 2306 N N . LEU A 1 287 ? 8.734 -17.728 -21.336 1.00 95.25 287 LEU A N 1
ATOM 2307 C CA . LEU A 1 287 ? 8.274 -17.757 -19.955 1.00 95.25 287 LEU A CA 1
ATOM 2308 C C . LEU A 1 287 ? 9.461 -17.435 -19.050 1.00 95.25 287 LEU A C 1
ATOM 2310 O O . LEU A 1 287 ? 10.536 -18.000 -19.208 1.00 95.25 287 LEU A O 1
ATOM 2314 N N . GLN A 1 288 ? 9.283 -16.556 -18.076 1.00 96.31 288 GLN A N 1
ATOM 2315 C CA . GLN A 1 288 ? 10.303 -16.215 -17.096 1.00 96.31 288 GLN A CA 1
ATOM 2316 C C . GLN A 1 288 ? 9.730 -16.321 -15.688 1.00 96.31 288 GLN A C 1
ATOM 2318 O O . GLN A 1 288 ? 8.677 -15.761 -15.387 1.00 96.31 288 GLN A O 1
ATOM 2323 N N . ALA A 1 289 ? 10.451 -17.019 -14.813 1.00 98.00 289 ALA A N 1
ATOM 2324 C CA . ALA A 1 289 ? 10.140 -17.119 -13.395 1.00 98.00 289 ALA A CA 1
ATOM 2325 C C . ALA A 1 289 ? 11.317 -16.610 -12.562 1.00 98.00 289 ALA A C 1
ATOM 2327 O O . ALA A 1 289 ? 12.444 -17.082 -12.719 1.00 98.00 289 ALA A O 1
ATOM 2328 N N . VAL A 1 290 ? 11.053 -15.682 -11.642 1.00 98.38 290 VAL A N 1
ATOM 2329 C CA . VAL A 1 290 ? 12.053 -15.120 -10.728 1.00 98.38 290 VAL A CA 1
ATOM 2330 C C . VAL A 1 290 ? 11.564 -15.217 -9.290 1.00 98.38 290 VAL A C 1
ATOM 2332 O O . VAL A 1 290 ? 10.470 -14.767 -8.957 1.00 98.38 290 VAL A O 1
ATOM 2335 N N . ALA A 1 291 ? 12.400 -15.760 -8.408 1.00 98.44 291 ALA A N 1
ATOM 2336 C CA . ALA A 1 291 ? 12.155 -15.820 -6.975 1.00 98.44 291 ALA A CA 1
ATOM 2337 C C . ALA A 1 291 ? 13.271 -15.105 -6.204 1.00 98.44 291 ALA A C 1
ATOM 2339 O O . ALA A 1 291 ? 14.456 -15.255 -6.498 1.00 98.44 291 ALA A O 1
ATOM 2340 N N . ARG A 1 292 ? 12.896 -14.318 -5.193 1.00 98.50 292 ARG A N 1
ATOM 2341 C CA . ARG A 1 292 ? 13.815 -13.569 -4.326 1.00 98.50 292 ARG A CA 1
ATOM 2342 C C . ARG A 1 292 ? 13.443 -13.775 -2.864 1.00 98.50 292 ARG A C 1
ATOM 2344 O O . ARG A 1 292 ? 12.267 -13.749 -2.509 1.00 98.50 292 ARG A O 1
ATOM 2351 N N . ALA A 1 293 ? 14.442 -13.922 -2.005 1.00 98.31 293 ALA A N 1
ATOM 2352 C CA . ALA A 1 293 ? 14.272 -14.034 -0.565 1.00 98.31 293 ALA A CA 1
ATOM 2353 C C . ALA A 1 293 ? 15.231 -13.087 0.158 1.00 98.31 293 ALA A C 1
ATOM 2355 O O . ALA A 1 293 ? 16.403 -12.979 -0.200 1.00 98.31 293 ALA A O 1
ATOM 2356 N N . LYS A 1 294 ? 14.743 -12.418 1.204 1.00 97.94 294 LYS A N 1
ATOM 2357 C CA . LYS A 1 294 ? 15.560 -11.611 2.112 1.00 97.94 294 LYS A CA 1
ATOM 2358 C C . LYS A 1 294 ? 15.163 -11.888 3.553 1.00 97.94 294 LYS A C 1
ATOM 2360 O O . LYS A 1 294 ? 13.995 -11.768 3.919 1.00 97.94 294 LYS A O 1
ATOM 2365 N N . VAL A 1 295 ? 16.140 -12.229 4.382 1.00 97.75 295 VAL A N 1
ATOM 2366 C CA . VAL A 1 295 ? 15.958 -12.518 5.806 1.00 97.75 295 VAL A CA 1
ATOM 2367 C C . VAL A 1 295 ? 16.838 -11.581 6.610 1.00 97.75 295 VAL A C 1
ATOM 2369 O O . VAL A 1 295 ? 18.025 -11.440 6.332 1.00 97.75 295 VAL A O 1
ATOM 2372 N N . VAL A 1 296 ? 16.255 -10.951 7.626 1.00 96.88 296 VAL A N 1
ATOM 2373 C CA . VAL A 1 296 ? 16.980 -10.109 8.581 1.00 96.88 296 VAL A CA 1
ATOM 2374 C C . VAL A 1 296 ? 16.815 -10.706 9.971 1.00 96.88 296 VAL A C 1
ATOM 2376 O O . VAL A 1 296 ? 15.687 -10.989 10.400 1.00 96.88 296 VAL A O 1
ATOM 2379 N N . ARG A 1 297 ? 17.930 -10.920 10.671 1.00 96.38 297 ARG A N 1
ATOM 2380 C CA . ARG A 1 297 ? 17.954 -11.420 12.049 1.00 96.38 297 ARG A CA 1
ATOM 2381 C C . ARG A 1 297 ? 19.000 -10.685 12.873 1.00 96.38 297 ARG A C 1
ATOM 2383 O O . ARG A 1 297 ? 20.164 -10.614 12.491 1.00 96.38 297 ARG A O 1
ATOM 2390 N N . LYS A 1 298 ? 18.571 -10.165 14.017 1.00 95.06 298 LYS A N 1
ATOM 2391 C CA . LYS A 1 298 ? 19.431 -9.622 15.063 1.00 95.06 298 LYS A CA 1
ATOM 2392 C C . LYS A 1 298 ? 19.726 -10.704 16.110 1.00 95.06 298 LYS A C 1
ATOM 2394 O O . LYS A 1 298 ? 18.808 -11.401 16.536 1.00 95.06 298 LYS A O 1
ATOM 2399 N N . PHE A 1 299 ? 20.986 -10.827 16.516 1.00 91.75 299 PHE A N 1
ATOM 2400 C CA . PHE A 1 299 ? 21.475 -11.734 17.553 1.00 91.75 299 PHE A CA 1
ATOM 2401 C C . PHE A 1 299 ? 22.191 -10.926 18.642 1.00 91.75 299 PHE A C 1
ATOM 2403 O O . PHE A 1 299 ? 23.081 -10.121 18.355 1.00 91.75 299 PHE A O 1
ATOM 2410 N N . GLY A 1 300 ? 21.810 -11.135 19.902 1.00 88.12 300 GLY A N 1
ATOM 2411 C CA . GLY A 1 300 ? 22.258 -10.278 21.001 1.00 88.12 300 GLY A CA 1
ATOM 2412 C C . GLY A 1 300 ? 21.822 -8.819 20.814 1.00 88.12 300 GLY A C 1
ATOM 2413 O O . GLY A 1 300 ? 20.842 -8.522 20.126 1.00 88.12 300 GLY A O 1
ATOM 2414 N N . GLU A 1 301 ? 22.557 -7.892 21.421 1.00 87.50 301 GLU A N 1
ATOM 2415 C CA . GLU A 1 301 ? 22.151 -6.481 21.463 1.00 87.50 301 GLU A CA 1
ATOM 2416 C C . GLU A 1 301 ? 22.559 -5.668 20.231 1.00 87.50 301 GLU A C 1
ATOM 2418 O O . GLU A 1 301 ? 21.928 -4.650 19.941 1.00 87.50 301 GLU A O 1
ATOM 2423 N N . VAL A 1 302 ? 23.555 -6.125 19.463 1.00 89.62 302 VAL A N 1
ATOM 2424 C CA . VAL A 1 302 ? 24.170 -5.318 18.390 1.00 89.62 302 VAL A CA 1
ATOM 2425 C C . VAL A 1 302 ? 24.383 -6.051 17.065 1.00 89.62 302 VAL A C 1
ATOM 2427 O O . VAL A 1 302 ? 24.454 -5.398 16.027 1.00 89.62 302 VAL A O 1
ATOM 2430 N N . ASN A 1 303 ? 24.438 -7.386 17.043 1.00 94.31 303 ASN A N 1
ATOM 2431 C CA . ASN A 1 303 ? 24.799 -8.104 15.820 1.00 94.31 303 ASN A CA 1
ATOM 2432 C C . ASN A 1 303 ? 23.573 -8.299 14.930 1.00 94.31 303 ASN A C 1
ATOM 2434 O O . ASN A 1 303 ? 22.578 -8.876 15.361 1.00 94.31 303 ASN A O 1
ATOM 2438 N N . LYS A 1 304 ? 23.640 -7.852 13.676 1.00 94.62 304 LYS A N 1
ATOM 2439 C CA . LYS A 1 304 ? 22.550 -7.976 12.701 1.00 94.62 304 LYS A CA 1
ATOM 2440 C C . LYS A 1 304 ? 23.060 -8.642 11.433 1.00 94.62 304 LYS A C 1
ATOM 2442 O O . LYS A 1 304 ? 23.982 -8.146 10.798 1.00 94.62 304 LYS A O 1
ATOM 2447 N N . VAL A 1 305 ? 22.419 -9.738 11.049 1.00 96.38 305 VAL A N 1
ATOM 2448 C CA . VAL A 1 305 ? 22.715 -10.485 9.826 1.00 96.38 305 VAL A CA 1
ATOM 2449 C C . VAL A 1 305 ? 21.576 -10.277 8.835 1.00 96.38 305 VAL A C 1
ATOM 2451 O O . VAL A 1 305 ? 20.398 -10.403 9.183 1.00 96.38 305 VAL A O 1
ATOM 2454 N N . THR A 1 306 ? 21.936 -9.953 7.594 1.00 96.62 306 THR A N 1
ATOM 2455 C CA . THR A 1 306 ? 21.007 -9.890 6.461 1.00 96.62 306 THR A CA 1
ATOM 2456 C C . THR A 1 306 ? 21.454 -10.892 5.411 1.00 96.62 306 THR A C 1
ATOM 2458 O O . THR A 1 306 ? 22.555 -10.775 4.886 1.00 96.62 306 THR A O 1
ATOM 2461 N N . LEU A 1 307 ? 20.592 -11.853 5.094 1.00 97.44 307 LEU A N 1
ATOM 2462 C CA . LEU A 1 307 ? 20.796 -12.804 4.007 1.00 97.44 307 LEU A CA 1
ATOM 2463 C C . LEU A 1 307 ? 19.858 -12.440 2.857 1.00 97.44 307 LEU A C 1
ATOM 2465 O O . LEU A 1 307 ? 18.672 -12.206 3.091 1.00 97.44 307 LEU A O 1
ATOM 2469 N N . SER A 1 308 ? 20.382 -12.399 1.634 1.00 97.69 308 SER A N 1
ATOM 2470 C CA . SER A 1 308 ? 19.593 -12.186 0.417 1.00 97.69 308 SER A CA 1
ATOM 2471 C C . SER A 1 308 ? 19.940 -13.266 -0.604 1.00 97.69 308 SER A C 1
ATOM 2473 O O . SER A 1 308 ? 21.111 -13.596 -0.760 1.00 97.69 308 SER A O 1
ATOM 2475 N N . ALA A 1 309 ? 18.934 -13.808 -1.282 1.00 97.94 309 ALA A N 1
ATOM 2476 C CA . ALA A 1 309 ? 19.090 -14.802 -2.338 1.00 97.94 309 ALA A CA 1
ATOM 2477 C C . ALA A 1 309 ? 18.105 -14.510 -3.476 1.00 97.94 309 ALA A C 1
ATOM 2479 O O . ALA A 1 309 ? 16.991 -14.041 -3.231 1.00 97.94 309 ALA A O 1
ATOM 2480 N N . ALA A 1 310 ? 18.510 -14.799 -4.709 1.00 97.94 310 ALA A N 1
ATOM 2481 C CA . ALA A 1 310 ? 17.671 -14.691 -5.893 1.00 97.94 310 ALA A CA 1
ATOM 2482 C C . ALA A 1 310 ? 17.961 -15.860 -6.840 1.00 97.94 310 ALA A C 1
ATOM 2484 O O . ALA A 1 310 ? 19.107 -16.280 -6.970 1.00 97.94 310 ALA A O 1
ATOM 2485 N N . VAL A 1 311 ? 16.921 -16.373 -7.488 1.00 97.88 311 VAL A N 1
ATOM 2486 C CA . VAL A 1 311 ? 17.009 -17.378 -8.549 1.00 97.88 311 VAL A CA 1
ATOM 2487 C C . VAL A 1 311 ? 16.042 -16.985 -9.657 1.00 97.88 311 VAL A C 1
ATOM 2489 O O . VAL A 1 311 ? 14.940 -16.511 -9.380 1.00 97.88 311 VAL A O 1
ATOM 2492 N N . GLY A 1 312 ? 16.459 -17.149 -10.906 1.00 96.94 312 GLY A N 1
ATOM 2493 C CA . GLY A 1 312 ? 15.650 -16.841 -12.076 1.00 96.94 312 GLY A CA 1
ATOM 2494 C C . GLY A 1 312 ? 15.864 -17.882 -13.163 1.00 96.94 312 GLY A C 1
ATOM 2495 O O . GLY A 1 312 ? 16.944 -18.465 -13.255 1.00 96.94 312 GLY A O 1
ATOM 2496 N N . ARG A 1 313 ? 14.830 -18.134 -13.961 1.00 96.12 313 ARG A N 1
ATOM 2497 C CA . ARG A 1 313 ? 14.912 -18.980 -15.149 1.00 96.12 313 ARG A CA 1
ATOM 2498 C C . ARG A 1 313 ? 14.023 -18.418 -16.248 1.00 96.12 313 ARG A C 1
ATOM 2500 O O . ARG A 1 313 ? 12.855 -18.133 -15.992 1.00 96.12 313 ARG A O 1
ATOM 2507 N N . THR A 1 314 ? 14.585 -18.312 -17.445 1.00 95.25 314 THR A N 1
ATOM 2508 C CA . THR A 1 314 ? 13.867 -17.984 -18.678 1.00 95.25 314 THR A CA 1
ATOM 2509 C C . THR A 1 314 ? 13.825 -19.234 -19.552 1.00 95.25 314 THR A C 1
ATOM 2511 O O . THR A 1 314 ? 14.835 -19.919 -19.713 1.00 95.25 314 THR A O 1
ATOM 2514 N N . TRP A 1 315 ? 12.649 -19.551 -20.073 1.00 93.56 315 TRP A N 1
ATOM 2515 C CA . TRP A 1 315 ? 12.417 -20.541 -21.116 1.00 93.56 315 TRP A CA 1
ATOM 2516 C C . TRP A 1 315 ? 12.037 -19.769 -22.376 1.00 93.56 315 TRP A C 1
ATOM 2518 O O . TRP A 1 315 ? 11.056 -19.031 -22.350 1.00 93.56 315 TRP A O 1
ATOM 2528 N N . VAL A 1 316 ? 12.830 -19.904 -23.432 1.00 91.12 316 VAL A N 1
ATOM 2529 C CA . VAL A 1 316 ? 12.677 -19.180 -24.698 1.00 91.12 316 VAL A CA 1
ATOM 2530 C C . VAL A 1 316 ? 13.114 -20.096 -25.836 1.00 91.12 316 VAL A C 1
ATOM 2532 O O . VAL A 1 316 ? 13.992 -20.939 -25.629 1.00 91.12 316 VAL A O 1
ATOM 2535 N N . ASP A 1 317 ? 12.494 -19.940 -27.003 1.00 77.50 317 ASP A N 1
ATOM 2536 C CA . ASP A 1 317 ? 12.828 -20.723 -28.194 1.00 77.50 317 ASP A CA 1
ATOM 2537 C C . ASP A 1 317 ? 14.140 -20.254 -28.852 1.00 77.50 317 ASP A C 1
ATOM 2539 O O . ASP A 1 317 ? 14.948 -21.089 -29.258 1.00 77.50 317 ASP A O 1
ATOM 2543 N N . ASP A 1 318 ? 14.399 -18.940 -28.884 1.00 75.62 318 ASP A N 1
ATOM 2544 C CA . ASP A 1 318 ? 15.657 -18.339 -29.348 1.00 75.62 318 ASP A CA 1
ATOM 2545 C C . ASP A 1 318 ? 16.174 -17.291 -28.349 1.00 75.62 318 ASP A C 1
ATOM 2547 O O . ASP A 1 318 ? 15.542 -16.264 -28.106 1.00 75.62 318 ASP A O 1
ATOM 2551 N N . PHE A 1 319 ? 17.334 -17.564 -27.747 1.00 70.69 319 PHE A N 1
ATOM 2552 C CA . PHE A 1 319 ? 17.921 -16.707 -26.715 1.00 70.69 319 PHE A CA 1
ATOM 2553 C C . PHE A 1 319 ? 18.469 -15.388 -27.274 1.00 70.69 319 PHE A C 1
ATOM 2555 O O . PHE A 1 319 ? 18.435 -14.393 -26.562 1.00 70.69 319 PHE A O 1
ATOM 2562 N N . HIS A 1 320 ? 18.914 -15.349 -28.535 1.00 72.50 320 HIS A N 1
ATOM 2563 C CA . HIS A 1 320 ? 19.461 -14.123 -29.140 1.00 72.50 320 HIS A CA 1
ATOM 2564 C C . HIS A 1 320 ? 18.383 -13.071 -29.440 1.00 72.50 320 HIS A C 1
ATOM 2566 O O . HIS A 1 320 ? 18.693 -11.932 -29.778 1.00 72.50 320 HIS A O 1
ATOM 2572 N N . GLN A 1 321 ? 17.108 -13.446 -29.314 1.00 68.50 321 GLN A N 1
ATOM 2573 C CA . GLN A 1 321 ? 15.962 -12.562 -29.497 1.00 68.50 321 GLN A CA 1
ATOM 2574 C C . GLN A 1 321 ? 15.427 -12.022 -28.166 1.00 68.50 321 GLN A C 1
ATOM 2576 O O . GLN A 1 321 ? 14.331 -11.478 -28.141 1.00 68.50 321 GLN A O 1
ATOM 2581 N N . LEU A 1 322 ? 16.145 -12.188 -27.051 1.00 71.75 322 LEU A N 1
ATOM 2582 C CA . LEU A 1 322 ? 15.819 -11.546 -25.779 1.00 71.75 322 LEU A CA 1
ATOM 2583 C C . LEU A 1 322 ? 17.051 -10.806 -25.228 1.00 71.75 322 LEU A C 1
ATOM 2585 O O . LEU A 1 322 ? 18.152 -11.349 -25.315 1.00 71.75 322 LEU A O 1
ATOM 2589 N N . PRO A 1 323 ? 16.872 -9.601 -24.657 1.00 56.81 323 PRO A N 1
ATOM 2590 C CA . PRO A 1 323 ? 17.936 -8.859 -23.983 1.00 56.81 323 PRO A CA 1
ATOM 2591 C C . PRO A 1 323 ? 18.329 -9.443 -22.615 1.00 56.81 323 PRO A C 1
ATOM 2593 O O . PRO A 1 323 ? 17.546 -10.231 -22.021 1.00 56.81 323 PRO A O 1
#

Sequence (323 aa):
MLQEKYTAFKNDVLAQAVTDGYFDGKFTRKQIVLSDDLKSADILVTYDTGKRYVFGQTTFKQDFLDDDVFQRFVAYEPGEVYSSTSVANVQRDLYNSNYVKMIDIDSTPVTADKNVPVVFTLTPKKNKKHMFAIGYGTDTGVRAKYEFDWRWVNRRGHQLIANAFASQIEQSAGVEYRIPADKPATDYYKLFANVDRKKDDDTDSLLWNLGGAYHDQQGNWQREFGIKWQQEDFTLGDDSGNIGLLTPYAKMTYRKADDFLNISRGLMLSGELTGAHDALLSDVSFLQAVARAKVVRKFGEVNKVTLSAAVGRTWVDDFHQLP

Foldseek 3Di:
DVVVVLVVVVVVVVVVLVQQALPVKDKPDFDWAQDVPVRDIDTDIDIDSPDFAWEAAEEEADDQADVVLLVLLQPDDGPHTDGVVSVVSSVVLVVLLQFFDDWDWQQDAPVVRSYTYIYIYTDTDDQKDWDKDWDADPVFGIKIKIKIWRQAPHNQRKIKIWIWMDTPFKTKIKIKIWGQDSSSSFKTKIWMWMWMFGDDPFKTKIKIKTWIWIWGDDPQKTKIWIWIWMWMFMGGHPATDTWIFTKTKIKMKGWDAPDPVDGAWIKIKMKMWMFGDPVPPTPWGKIKIKIKIWTWHDDPDDDIDIDIDMDMDMDTPDPSNDD

pLDDT: mean 94.27, std 5.62, range [56.81, 98.81]

Radius of gyration: 27.84 Å; chains: 1; bounding box: 62×40×90 Å

Secondary structure (DSSP, 8-state):
-HHHHHHHHHHHHHHHHHHTT-TT-EEEEEEEEEETTTTEEEEEEEEE--PPPEEEEEEEE-SSS-HHHHHTT--S-TTSBP-HHHHHHHHHHHHHTSSEEEEEEE---BTTTTEEEEEEEEEEPPSEEEEEEEEEETTTEEEEEEEEEES-SSTT--EEEEEEEE-SSEEEEEEEEEEE-SSTTT-EEEEEEEEEEEE-SSEEEEEEEEEEEEEEEETTEEEEEEEEEEEEEEEETTEEEEEEEEEEEEEEEEEEES-SSS-SEEEEEEEEEEEE-TTTT-SS-EEEEEEEEEEEEEETTTEEEEEEEEEEEEEES-GGG--